Protein AF-D2ZRN0-F1 (afdb_monomer)

Sequence (223 aa):
MFVTYIITFLFWKLKIWGGGDVKLLTAIATVIPFGINLNFLNIYPQLSVYPFSFTVIINSILIAFPFLLIFTGYLILKNTMFNSNKDILFSFLNINSISLFLKLNLNKLILIKDLKEGMIINDYYFNNEKIAVLISDINGNLKVYKTKNNPDFNYYFKSQSAGGITAQDMYLLKIMNAQKIISNSISVKIGFPFAPAIFAGFLISVIYGDLMLLFIKKFFLVM

Solvent-accessible surface area (backbone atoms only — not comparable to full-atom values): 12404 Å² total; per-residue (Å²): 82,70,70,56,44,56,50,42,50,48,36,45,74,69,51,75,46,40,67,65,62,38,52,51,49,46,51,44,18,66,77,41,45,60,70,74,79,51,80,86,74,78,46,75,36,53,76,62,97,60,51,30,41,54,38,21,50,53,34,12,50,64,57,40,47,62,52,50,54,50,52,53,49,51,55,49,72,72,41,84,84,60,91,43,77,68,58,47,54,55,40,73,69,32,64,67,55,48,54,54,47,52,58,60,71,33,46,41,81,41,46,48,89,74,62,57,65,46,46,28,41,43,86,45,75,41,73,61,62,69,58,50,51,60,46,69,72,45,97,51,35,52,46,73,42,74,54,89,86,50,93,92,34,57,29,31,34,31,37,74,48,70,54,15,28,35,65,68,48,48,51,51,53,42,52,37,34,76,70,65,76,46,71,66,58,46,49,30,48,63,74,81,80,56,64,66,32,42,52,52,9,39,55,41,33,65,64,59,20,28,57,67,61,52,52,50,51,54,55,64,73,73,105

Secondary structure (DSSP, 8-state):
-HHHHHHHHHHHHTTSS-HHHHHHHHHHHHH--S----GGGS---B--SS-HHHHHHHHHHHHHHHHHHHHHHHHHHH-TT---HHHHHHHHH-HHHHHHHHHHHSEEEEEGGG--TT-EE--EEE--HHHHHHHHHS-SSEEEEE-SS-SS-SEEEEESSTT---HHHHHHHHHHHHTTSS-SEEEEEPPP--HHHHHHHHHHHHHTB-HHHHHHHHHHHH-

Organism: NCBI:txid521002

Mean predicted aligned error: 10.87 Å

pLDDT: mean 78.0, std 12.33, range [43.22, 92.94]

Structure (mmCIF, N/CA/C/O backbone):
data_AF-D2ZRN0-F1
#
_entry.id   AF-D2ZRN0-F1
#
loop_
_atom_site.group_PDB
_atom_site.id
_atom_site.type_symbol
_atom_site.label_atom_id
_atom_site.label_alt_id
_atom_site.label_comp_id
_atom_site.label_asym_id
_atom_site.label_entity_id
_atom_site.label_seq_id
_atom_site.pdbx_PDB_ins_code
_atom_site.Cartn_x
_atom_site.Cartn_y
_atom_site.Cartn_z
_atom_site.occupancy
_atom_site.B_iso_or_equiv
_atom_site.auth_seq_id
_atom_site.auth_comp_id
_atom_site.auth_asym_id
_atom_site.auth_atom_id
_atom_site.pdbx_PDB_model_num
ATOM 1 N N . MET A 1 1 ? 19.474 -9.082 -8.613 1.00 73.38 1 MET A N 1
ATOM 2 C CA . MET A 1 1 ? 18.745 -9.914 -7.632 1.00 73.38 1 MET A CA 1
ATOM 3 C C . MET A 1 1 ? 19.001 -9.518 -6.169 1.00 73.38 1 MET A C 1
ATOM 5 O O . MET A 1 1 ? 18.048 -9.178 -5.485 1.00 73.38 1 MET A O 1
ATOM 9 N N . PHE A 1 2 ? 20.236 -9.521 -5.646 1.00 80.62 2 PHE A N 1
ATOM 10 C CA . PHE A 1 2 ? 20.455 -9.150 -4.229 1.00 80.62 2 PHE A CA 1
ATOM 11 C C . PHE A 1 2 ? 20.111 -7.686 -3.922 1.00 80.62 2 PHE A C 1
ATOM 13 O O . PHE A 1 2 ? 19.403 -7.398 -2.963 1.00 80.62 2 PHE A O 1
ATOM 20 N N . VAL A 1 3 ? 20.528 -6.765 -4.794 1.00 81.94 3 VAL A N 1
ATOM 21 C CA . VAL A 1 3 ? 20.225 -5.327 -4.672 1.00 81.94 3 VAL A CA 1
ATOM 22 C C . VAL A 1 3 ? 18.714 -5.065 -4.668 1.00 81.94 3 VAL A C 1
ATOM 24 O O . VAL A 1 3 ? 18.203 -4.296 -3.858 1.00 81.94 3 VAL A O 1
ATOM 27 N N . THR A 1 4 ? 17.979 -5.755 -5.540 1.00 81.81 4 THR A N 1
ATOM 28 C CA . THR A 1 4 ? 16.521 -5.633 -5.664 1.00 81.81 4 THR A CA 1
ATOM 29 C C . THR A 1 4 ? 15.816 -6.194 -4.431 1.00 81.81 4 THR A C 1
ATOM 31 O O . THR A 1 4 ? 14.857 -5.596 -3.952 1.00 81.81 4 THR A O 1
ATOM 34 N N . TYR A 1 5 ? 16.327 -7.287 -3.858 1.00 85.25 5 TYR A N 1
ATOM 35 C CA . TYR A 1 5 ? 15.826 -7.843 -2.602 1.00 85.25 5 TYR A CA 1
ATOM 36 C C . TYR A 1 5 ? 16.035 -6.887 -1.418 1.00 85.25 5 TYR A C 1
ATOM 38 O O . TYR A 1 5 ? 15.097 -6.623 -0.673 1.00 85.25 5 TYR A O 1
ATOM 46 N N . ILE A 1 6 ? 17.227 -6.297 -1.278 1.00 87.50 6 ILE A N 1
ATOM 47 C CA . ILE A 1 6 ? 17.526 -5.333 -0.203 1.00 87.50 6 ILE A CA 1
ATOM 48 C C . ILE A 1 6 ? 16.596 -4.116 -0.285 1.00 87.50 6 ILE A C 1
ATOM 50 O O . ILE A 1 6 ? 16.025 -3.707 0.725 1.00 87.50 6 ILE A O 1
ATOM 54 N N . ILE A 1 7 ? 16.403 -3.558 -1.483 1.00 84.56 7 ILE A N 1
ATOM 55 C CA . ILE A 1 7 ? 15.564 -2.367 -1.669 1.00 84.56 7 ILE A CA 1
ATOM 56 C C . ILE A 1 7 ? 14.083 -2.676 -1.430 1.00 84.56 7 ILE A C 1
ATOM 58 O O . ILE A 1 7 ? 13.404 -1.934 -0.723 1.00 84.56 7 ILE A O 1
ATOM 62 N N . THR A 1 8 ? 13.575 -3.789 -1.958 1.00 83.94 8 THR A N 1
ATOM 63 C CA . THR A 1 8 ? 12.174 -4.185 -1.735 1.00 83.94 8 THR A CA 1
ATOM 64 C C . THR A 1 8 ? 11.903 -4.535 -0.268 1.00 83.94 8 THR A C 1
ATOM 66 O O . THR A 1 8 ? 10.862 -4.154 0.270 1.00 83.94 8 THR A O 1
ATOM 69 N N . PHE A 1 9 ? 12.863 -5.151 0.428 1.00 85.50 9 PHE A N 1
ATOM 70 C CA . PHE A 1 9 ? 12.799 -5.355 1.876 1.00 85.50 9 PHE A CA 1
ATOM 71 C C . PHE A 1 9 ? 12.791 -4.028 2.650 1.00 85.50 9 PHE A C 1
ATOM 73 O O . PHE A 1 9 ? 12.042 -3.872 3.617 1.00 85.50 9 PHE A O 1
ATOM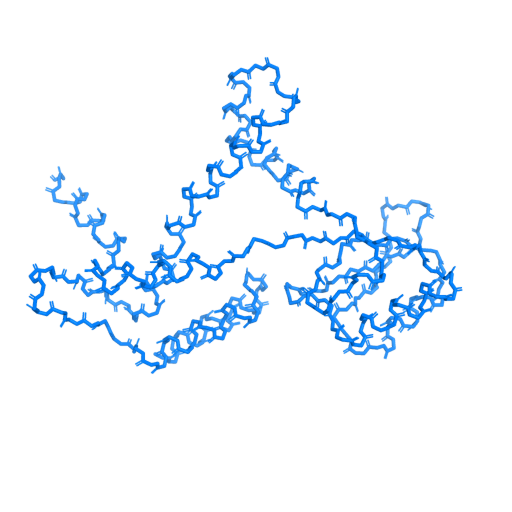 80 N N . LEU A 1 10 ? 13.573 -3.041 2.210 1.00 86.00 10 LEU A N 1
ATOM 81 C CA . LEU A 1 10 ? 13.584 -1.705 2.804 1.00 86.00 10 LEU A CA 1
ATOM 82 C C . LEU A 1 10 ? 12.233 -0.996 2.615 1.00 86.00 10 LEU A C 1
ATOM 84 O O . LEU A 1 10 ? 11.708 -0.438 3.577 1.00 86.00 10 LEU A O 1
ATOM 88 N N . PHE A 1 11 ? 11.608 -1.097 1.439 1.00 82.38 11 PHE A N 1
ATOM 89 C CA . PHE A 1 11 ? 10.252 -0.577 1.205 1.00 82.38 11 PHE A CA 1
ATOM 90 C C . PHE A 1 11 ? 9.191 -1.248 2.076 1.00 82.38 11 PHE A C 1
ATOM 92 O O . PHE A 1 11 ? 8.290 -0.566 2.575 1.00 82.38 11 PHE A O 1
ATOM 99 N N . TRP A 1 12 ? 9.319 -2.553 2.319 1.00 83.62 12 TRP A N 1
ATOM 100 C CA . TRP A 1 12 ? 8.454 -3.262 3.260 1.00 83.62 12 TRP A CA 1
ATOM 101 C C . TRP A 1 12 ? 8.641 -2.757 4.696 1.00 83.62 12 TRP A C 1
ATOM 103 O O . TRP A 1 12 ? 7.665 -2.433 5.375 1.00 83.62 12 TRP A O 1
ATOM 113 N N . LYS A 1 13 ? 9.893 -2.608 5.150 1.00 82.00 13 LYS A N 1
ATOM 114 C CA . LYS A 1 13 ? 10.217 -2.110 6.498 1.00 82.00 13 LYS A CA 1
ATOM 115 C C . LYS A 1 13 ? 9.747 -0.667 6.713 1.00 82.00 13 LYS A C 1
ATOM 117 O O . LYS A 1 13 ? 9.267 -0.338 7.796 1.00 82.00 13 LYS A O 1
ATOM 122 N N . LEU A 1 14 ? 9.830 0.169 5.676 1.00 78.75 14 LEU A N 1
ATOM 123 C CA . LEU A 1 14 ? 9.298 1.536 5.664 1.00 78.75 14 LEU A CA 1
ATOM 124 C C . LEU A 1 14 ? 7.769 1.599 5.506 1.00 78.75 14 LEU A C 1
ATOM 126 O O . LEU A 1 14 ? 7.204 2.689 5.551 1.00 78.75 14 LEU A O 1
ATOM 130 N N . LYS A 1 15 ? 7.086 0.453 5.356 1.00 70.94 15 LYS A N 1
ATOM 131 C CA . LYS A 1 15 ? 5.628 0.343 5.163 1.00 70.94 15 LYS A CA 1
ATOM 132 C C . LYS A 1 15 ? 5.109 1.111 3.941 1.00 70.94 15 LYS A C 1
ATOM 134 O O . LYS A 1 15 ? 3.945 1.508 3.923 1.00 70.94 15 LYS A O 1
ATOM 139 N N . ILE A 1 16 ? 5.961 1.320 2.936 1.00 73.94 16 ILE A N 1
ATOM 140 C CA . ILE A 1 16 ? 5.593 2.003 1.688 1.00 73.94 16 ILE A CA 1
ATOM 141 C C . ILE A 1 16 ? 4.715 1.082 0.838 1.00 73.94 16 ILE A C 1
ATOM 143 O O . ILE A 1 16 ? 3.721 1.529 0.272 1.00 73.94 16 ILE A O 1
ATOM 147 N N . TRP A 1 17 ? 5.050 -0.210 0.796 1.00 74.81 17 TRP A N 1
ATOM 148 C CA . TRP A 1 17 ? 4.336 -1.219 0.016 1.00 74.81 17 TRP A CA 1
ATOM 149 C C . TRP A 1 17 ? 3.850 -2.394 0.855 1.00 74.81 17 TRP A C 1
ATOM 151 O O . TRP A 1 17 ? 4.396 -2.707 1.919 1.00 74.81 17 TRP A O 1
ATOM 161 N N . GLY A 1 18 ? 2.802 -3.049 0.352 1.00 75.94 18 GLY A N 1
ATOM 162 C CA . GLY A 1 18 ? 2.276 -4.272 0.934 1.00 75.94 18 GLY A CA 1
ATOM 163 C C . GLY A 1 18 ? 3.243 -5.440 0.744 1.00 75.94 18 GLY A C 1
ATOM 164 O O . GLY A 1 18 ? 4.044 -5.478 -0.190 1.00 75.94 18 GLY A O 1
ATOM 165 N N . GLY A 1 19 ? 3.146 -6.444 1.619 1.00 79.50 19 GLY A N 1
ATOM 166 C CA . GLY A 1 19 ? 3.966 -7.655 1.499 1.00 79.50 19 GLY A CA 1
ATOM 167 C C . GLY A 1 19 ? 3.728 -8.423 0.190 1.00 79.50 19 GLY A C 1
ATOM 168 O O . GLY A 1 19 ? 4.637 -9.091 -0.294 1.00 79.50 19 GLY A O 1
ATOM 169 N N . GLY A 1 20 ? 2.531 -8.310 -0.400 1.00 82.50 20 GLY A N 1
ATOM 170 C CA . GLY A 1 20 ? 2.208 -8.908 -1.699 1.00 82.50 20 GLY A CA 1
ATOM 171 C C . GLY A 1 20 ? 3.017 -8.301 -2.848 1.00 82.50 20 GLY A C 1
ATOM 172 O O . GLY A 1 20 ? 3.668 -9.038 -3.586 1.00 82.50 20 GLY A O 1
ATOM 173 N N . ASP A 1 21 ? 3.044 -6.969 -2.945 1.00 84.75 21 ASP A N 1
ATOM 174 C CA . ASP A 1 21 ? 3.767 -6.243 -4.000 1.00 84.75 21 ASP A CA 1
ATOM 175 C C . ASP A 1 21 ? 5.275 -6.523 -3.934 1.00 84.75 21 ASP A C 1
ATOM 177 O O . ASP A 1 21 ? 5.929 -6.763 -4.948 1.00 84.75 21 ASP A O 1
ATOM 181 N N . VAL A 1 22 ? 5.816 -6.575 -2.714 1.00 86.88 22 VAL A N 1
ATOM 182 C CA . VAL A 1 22 ? 7.224 -6.898 -2.446 1.00 86.88 22 VAL A CA 1
ATOM 183 C C . VAL A 1 22 ? 7.564 -8.302 -2.941 1.00 86.88 22 VAL A C 1
ATOM 185 O O . VAL A 1 22 ? 8.524 -8.461 -3.692 1.00 86.88 22 VAL A O 1
ATOM 188 N N . LYS A 1 23 ? 6.752 -9.311 -2.592 1.00 88.06 23 LYS A N 1
ATOM 189 C CA . LYS A 1 23 ? 6.951 -10.696 -3.054 1.00 88.06 23 LYS A CA 1
ATOM 190 C C . LYS A 1 23 ? 6.910 -10.792 -4.576 1.00 88.06 23 LYS A C 1
ATOM 192 O O . LYS A 1 23 ? 7.782 -11.423 -5.172 1.00 88.06 23 LYS A O 1
ATOM 197 N N . LEU A 1 24 ? 5.940 -10.129 -5.202 1.00 89.00 24 LEU A N 1
ATOM 198 C CA . LEU A 1 24 ? 5.790 -10.108 -6.654 1.00 89.00 24 LEU A CA 1
ATOM 199 C C . LEU A 1 24 ? 7.034 -9.511 -7.327 1.00 89.00 24 LEU A C 1
ATOM 201 O O . LEU A 1 24 ? 7.605 -10.131 -8.222 1.00 89.00 24 LEU A O 1
ATOM 205 N N . LEU A 1 25 ? 7.516 -8.358 -6.863 1.00 87.75 25 LEU A N 1
ATOM 206 C CA . LEU A 1 25 ? 8.705 -7.718 -7.432 1.00 87.75 25 LEU A CA 1
ATOM 207 C C . LEU A 1 25 ? 9.981 -8.527 -7.202 1.00 87.75 25 LEU A C 1
ATOM 209 O O . LEU A 1 25 ? 10.828 -8.596 -8.093 1.00 87.75 25 LEU A O 1
ATOM 213 N N . THR A 1 26 ? 10.114 -9.180 -6.0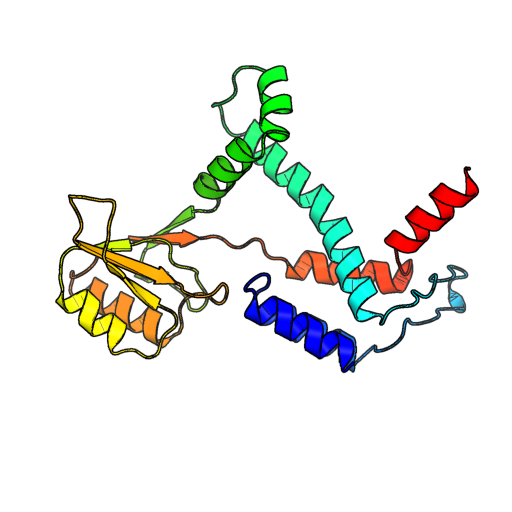43 1.00 88.50 26 THR A N 1
ATOM 214 C CA . THR A 1 26 ? 11.232 -10.101 -5.809 1.00 88.50 26 THR A CA 1
ATOM 215 C C . THR A 1 26 ? 11.184 -11.299 -6.752 1.00 88.50 26 THR A C 1
ATOM 217 O O . THR A 1 26 ? 12.227 -11.663 -7.282 1.00 88.50 26 THR A O 1
ATOM 220 N N . ALA A 1 27 ? 9.997 -11.845 -7.040 1.00 89.06 27 ALA A N 1
ATOM 221 C CA . ALA A 1 27 ? 9.833 -12.945 -7.988 1.00 89.06 27 ALA A CA 1
ATOM 222 C C . ALA A 1 27 ? 10.173 -12.524 -9.428 1.00 89.06 27 ALA A C 1
ATOM 224 O O . ALA A 1 27 ? 10.863 -13.248 -10.143 1.00 89.06 27 ALA A O 1
ATOM 225 N N . ILE A 1 28 ? 9.769 -11.321 -9.850 1.00 87.31 28 ILE A N 1
ATOM 226 C CA . ILE A 1 28 ? 10.182 -10.770 -11.151 1.00 87.31 28 ILE A CA 1
ATOM 227 C C . ILE A 1 28 ? 11.708 -10.638 -11.206 1.00 87.31 28 ILE A C 1
ATOM 229 O O . ILE A 1 28 ? 12.325 -11.047 -12.185 1.00 87.31 28 ILE A O 1
ATOM 233 N N . ALA A 1 29 ? 12.327 -10.119 -10.144 1.00 86.88 29 ALA A N 1
ATOM 234 C CA . ALA A 1 29 ? 13.774 -9.928 -10.082 1.00 86.88 29 ALA A CA 1
ATOM 235 C C . ALA A 1 29 ? 14.580 -11.238 -10.075 1.00 86.88 29 ALA A C 1
ATOM 237 O O . ALA A 1 29 ? 15.758 -11.217 -10.440 1.00 86.88 29 ALA A O 1
ATOM 238 N N . THR A 1 30 ? 13.988 -12.349 -9.621 1.00 86.81 30 THR A N 1
ATOM 239 C CA . THR A 1 30 ? 14.617 -13.677 -9.657 1.00 86.81 30 THR A CA 1
ATOM 240 C C . THR A 1 30 ? 14.456 -14.345 -11.014 1.00 86.81 30 THR A C 1
ATOM 242 O O . THR A 1 30 ? 15.411 -14.942 -11.498 1.00 86.81 30 THR A O 1
ATOM 245 N N . VAL A 1 31 ? 13.276 -14.245 -11.634 1.00 87.12 31 VAL A N 1
ATOM 246 C CA . VAL A 1 31 ? 12.997 -14.895 -12.927 1.00 87.12 31 VAL A CA 1
ATOM 247 C C . VAL A 1 31 ? 13.655 -14.139 -14.084 1.00 87.12 31 VAL A C 1
ATOM 249 O O . VAL A 1 31 ? 14.222 -14.765 -14.974 1.00 87.12 31 VAL A O 1
ATOM 252 N N . ILE A 1 32 ? 13.611 -12.802 -14.072 1.00 82.88 32 ILE A N 1
ATOM 253 C CA . ILE A 1 32 ? 14.141 -11.944 -15.143 1.00 82.88 32 ILE A CA 1
ATOM 254 C C . ILE A 1 32 ? 15.096 -10.911 -14.523 1.00 82.88 32 ILE A C 1
ATOM 256 O O . ILE A 1 32 ? 14.710 -9.770 -14.252 1.00 82.88 32 ILE A O 1
ATOM 260 N N . PRO A 1 33 ? 16.355 -11.297 -14.242 1.00 73.19 33 PRO A N 1
ATOM 261 C CA . PRO A 1 33 ? 17.315 -10.410 -13.587 1.00 73.19 33 PRO A CA 1
ATOM 262 C C . PRO A 1 33 ? 17.831 -9.292 -14.507 1.00 73.19 33 PRO A C 1
ATOM 264 O O . PRO A 1 33 ? 18.135 -8.195 -14.029 1.00 73.19 33 PRO A O 1
ATOM 267 N N . PHE A 1 34 ? 17.902 -9.553 -15.814 1.00 70.25 34 PHE A N 1
ATOM 268 C CA . PHE A 1 34 ? 18.382 -8.627 -16.840 1.00 70.25 34 PHE A CA 1
ATOM 269 C C . PHE A 1 34 ? 17.316 -8.439 -17.920 1.00 70.25 34 PHE A C 1
ATOM 271 O O . PHE A 1 34 ? 16.520 -9.342 -18.167 1.00 70.25 34 PHE A O 1
ATOM 278 N N . GLY A 1 35 ? 17.282 -7.250 -18.528 1.00 65.19 35 GLY A N 1
ATOM 279 C CA . GLY A 1 35 ? 16.298 -6.922 -19.557 1.00 65.19 35 GLY A CA 1
ATOM 280 C C . GLY A 1 35 ? 16.399 -7.861 -20.756 1.00 65.19 35 GLY A C 1
ATOM 281 O O . GLY A 1 35 ? 17.493 -8.252 -21.162 1.00 65.19 35 GLY A O 1
ATOM 282 N N . ILE A 1 36 ? 15.249 -8.228 -21.316 1.00 62.50 36 ILE A N 1
ATOM 283 C CA . ILE A 1 36 ? 15.176 -9.081 -22.501 1.00 62.50 36 ILE A CA 1
ATOM 284 C C . ILE A 1 36 ? 15.485 -8.205 -23.715 1.00 62.50 36 ILE A C 1
ATOM 286 O O . ILE A 1 36 ? 14.760 -7.251 -23.982 1.00 62.50 36 ILE A O 1
ATOM 290 N N . ASN A 1 37 ? 16.551 -8.519 -24.453 1.00 58.97 37 ASN A N 1
ATOM 291 C CA . ASN A 1 37 ? 16.821 -7.863 -25.727 1.00 58.97 37 ASN A CA 1
ATOM 292 C C . ASN A 1 37 ? 16.043 -8.580 -26.842 1.00 58.97 37 ASN A C 1
ATOM 294 O O . ASN A 1 37 ? 16.437 -9.654 -27.300 1.00 58.97 37 ASN A O 1
ATOM 298 N N . LEU A 1 38 ? 14.899 -8.021 -27.237 1.00 56.75 38 LEU A N 1
ATOM 299 C CA . LEU A 1 38 ? 14.041 -8.578 -28.284 1.00 56.75 38 LEU A CA 1
ATOM 300 C C . LEU A 1 38 ? 14.469 -8.053 -29.663 1.00 56.75 38 LEU A C 1
ATOM 302 O O . LEU A 1 38 ? 13.786 -7.224 -30.261 1.00 56.75 38 LEU A O 1
ATOM 306 N N . ASN A 1 39 ? 15.568 -8.590 -30.206 1.00 53.94 39 ASN A N 1
ATOM 307 C CA . ASN A 1 39 ? 16.063 -8.246 -31.551 1.00 53.94 39 ASN A CA 1
ATOM 308 C C . ASN A 1 39 ? 15.023 -8.467 -32.678 1.00 53.94 39 ASN A C 1
ATOM 310 O O . ASN A 1 39 ? 15.177 -7.914 -33.761 1.00 53.94 39 ASN A O 1
ATOM 314 N N . PHE A 1 40 ? 13.971 -9.264 -32.451 1.00 48.91 40 PHE A N 1
ATOM 315 C CA . PHE A 1 40 ? 12.958 -9.605 -33.460 1.00 48.91 40 PHE A CA 1
ATOM 316 C C . PHE A 1 40 ? 11.968 -8.468 -33.776 1.00 48.91 40 PHE A C 1
ATOM 318 O O . PHE A 1 40 ? 11.445 -8.407 -34.884 1.00 48.91 40 PHE A O 1
ATOM 325 N N . LEU A 1 41 ? 11.703 -7.558 -32.831 1.00 48.59 41 LEU A N 1
ATOM 326 C CA . LEU A 1 41 ? 10.697 -6.498 -33.009 1.00 48.59 41 LEU A CA 1
ATOM 327 C C . LEU A 1 41 ? 11.275 -5.180 -33.547 1.00 48.59 41 LEU A C 1
ATOM 329 O O . LEU A 1 41 ? 10.514 -4.243 -33.766 1.00 48.59 41 LEU A O 1
ATOM 333 N N . ASN A 1 42 ? 12.597 -5.075 -33.741 1.00 50.59 42 ASN A N 1
ATOM 334 C CA . ASN A 1 42 ? 13.307 -3.835 -34.110 1.00 50.59 42 ASN A CA 1
ATOM 335 C C . ASN A 1 42 ? 13.012 -2.620 -33.197 1.00 50.59 42 ASN A C 1
ATOM 337 O O . ASN A 1 42 ? 13.404 -1.489 -33.480 1.00 50.59 42 ASN A O 1
ATOM 341 N N . ILE A 1 43 ? 12.333 -2.857 -32.076 1.00 50.00 43 ILE A N 1
ATOM 342 C CA . ILE A 1 43 ? 12.228 -1.955 -30.945 1.00 50.00 43 ILE A CA 1
ATOM 343 C C . ILE A 1 43 ? 13.449 -2.307 -30.115 1.00 50.00 43 ILE A C 1
ATOM 345 O O . ILE A 1 43 ? 13.499 -3.396 -29.561 1.00 50.00 43 ILE A O 1
ATOM 349 N N . TYR A 1 44 ? 14.465 -1.450 -30.084 1.00 50.69 44 TYR A N 1
ATOM 350 C CA . TYR A 1 44 ? 15.582 -1.631 -29.162 1.00 50.69 44 TYR A CA 1
ATOM 351 C C . TYR A 1 44 ? 15.061 -1.309 -27.758 1.00 50.69 44 TYR A C 1
ATOM 353 O O . TYR A 1 44 ? 14.899 -0.117 -27.467 1.00 50.69 44 TYR A O 1
ATOM 361 N N . PRO A 1 45 ? 14.768 -2.291 -26.875 1.00 54.50 45 PRO A N 1
ATOM 362 C CA . PRO A 1 45 ? 14.504 -1.952 -25.490 1.00 54.50 45 PRO A CA 1
ATOM 363 C C . PRO A 1 45 ? 15.788 -1.314 -24.974 1.00 54.50 45 PRO A C 1
ATOM 365 O O . PRO A 1 45 ? 16.845 -1.948 -24.933 1.00 54.50 45 PRO A O 1
ATOM 368 N N . GLN A 1 46 ? 15.733 -0.024 -24.656 1.00 56.47 46 GLN A N 1
ATOM 369 C CA . GLN A 1 46 ? 16.904 0.661 -24.143 1.00 56.47 46 GLN A CA 1
ATOM 370 C C . GLN A 1 46 ? 17.192 0.065 -22.762 1.00 56.47 46 GLN A C 1
ATOM 372 O O . GLN A 1 46 ? 16.464 0.309 -21.799 1.00 56.47 46 GLN A O 1
ATOM 377 N N . LEU A 1 47 ? 18.216 -0.790 -22.710 1.00 60.56 47 LEU A N 1
ATOM 378 C CA . LEU A 1 47 ? 18.645 -1.467 -21.496 1.00 60.56 47 LEU A CA 1
ATOM 379 C C . LEU A 1 47 ? 19.009 -0.400 -20.464 1.00 60.56 47 LEU A C 1
ATOM 381 O O . LEU A 1 47 ? 19.875 0.447 -20.692 1.00 60.56 47 LEU A O 1
ATOM 385 N N . SER A 1 48 ? 18.307 -0.425 -19.337 1.00 60.97 48 SER A N 1
ATOM 386 C CA . SER A 1 48 ? 18.625 0.414 -18.194 1.00 60.97 48 SER A CA 1
ATOM 387 C C . SER A 1 48 ? 19.928 -0.054 -17.549 1.00 60.97 48 SER A C 1
ATOM 389 O O . SER A 1 48 ? 20.225 -1.246 -17.510 1.00 60.97 48 SER A O 1
ATOM 391 N N . VAL A 1 49 ? 20.688 0.884 -16.978 1.00 68.19 49 VAL A N 1
ATOM 392 C CA . VAL A 1 49 ? 21.914 0.582 -16.211 1.00 68.19 49 VAL A CA 1
ATOM 393 C C . VAL A 1 49 ? 21.596 -0.243 -14.952 1.00 68.19 49 VAL A C 1
ATOM 395 O O . VAL A 1 49 ? 22.442 -0.963 -14.427 1.00 68.19 49 VAL A O 1
ATOM 398 N N . TYR A 1 50 ? 20.355 -0.158 -14.469 1.00 74.81 50 TYR A N 1
ATOM 399 C CA . TYR A 1 50 ? 19.863 -0.873 -13.299 1.00 74.81 50 TYR A CA 1
ATOM 400 C C . TYR A 1 50 ? 19.106 -2.170 -13.650 1.00 74.81 50 TYR A C 1
ATOM 402 O O . TYR A 1 50 ? 18.593 -2.303 -14.764 1.00 74.81 50 TYR A O 1
ATOM 410 N N . PRO A 1 51 ? 18.992 -3.114 -12.686 1.00 81.56 51 PRO A N 1
ATOM 411 C CA . PRO A 1 51 ? 18.265 -4.375 -12.854 1.00 81.56 51 PRO A CA 1
ATOM 412 C C . PRO A 1 51 ? 16.847 -4.219 -13.411 1.00 81.56 51 PRO A C 1
ATOM 414 O O . PRO A 1 51 ? 16.130 -3.294 -13.031 1.00 81.56 51 PRO A O 1
ATOM 417 N N . PHE A 1 52 ? 16.402 -5.190 -14.212 1.00 82.88 52 PHE A N 1
ATOM 418 C CA . PHE A 1 52 ? 15.114 -5.141 -14.919 1.00 82.88 52 PHE A CA 1
ATOM 419 C C . PHE A 1 52 ? 13.902 -4.918 -14.002 1.00 82.88 52 PHE A C 1
ATOM 421 O O . PHE A 1 52 ? 12.974 -4.186 -14.343 1.00 82.88 52 PHE A O 1
ATOM 428 N N . SER A 1 53 ? 13.908 -5.483 -12.793 1.00 85.00 53 SER A N 1
ATOM 429 C CA . SER A 1 53 ? 12.823 -5.255 -11.834 1.00 85.00 53 SER A CA 1
ATOM 430 C C . SER A 1 53 ? 12.684 -3.784 -11.427 1.00 85.00 53 SER A C 1
ATOM 432 O O . SER A 1 53 ? 11.583 -3.359 -11.099 1.00 85.00 53 SER A O 1
ATOM 434 N N . PHE A 1 54 ? 13.760 -2.987 -11.452 1.00 85.12 54 PHE A N 1
ATOM 435 C CA . PHE A 1 54 ? 13.656 -1.540 -11.227 1.00 85.12 54 PHE A CA 1
ATOM 436 C C . PHE A 1 54 ? 13.011 -0.829 -12.405 1.00 85.12 54 PHE A C 1
ATOM 438 O O . PHE A 1 54 ? 12.207 0.068 -12.184 1.00 85.12 54 PHE A O 1
ATOM 445 N N . THR A 1 55 ? 13.281 -1.270 -13.632 1.00 86.62 55 THR A N 1
ATOM 446 C CA . THR A 1 55 ? 12.579 -0.785 -14.825 1.00 86.62 55 THR A CA 1
ATOM 447 C C . THR A 1 55 ? 11.080 -1.015 -14.690 1.00 86.62 55 THR A C 1
ATOM 449 O O . THR A 1 55 ? 10.291 -0.102 -14.903 1.00 86.62 55 THR A O 1
ATOM 452 N N . VAL A 1 56 ? 10.679 -2.208 -14.236 1.00 88.31 56 VAL A N 1
ATOM 453 C CA . VAL A 1 56 ? 9.273 -2.529 -13.936 1.00 88.31 56 VAL A CA 1
ATOM 454 C C . VAL A 1 56 ? 8.704 -1.614 -12.852 1.00 88.31 56 VAL A C 1
ATOM 456 O O . VAL A 1 56 ? 7.605 -1.092 -13.024 1.00 88.31 56 VAL A O 1
ATOM 459 N N . ILE A 1 57 ? 9.442 -1.372 -11.765 1.00 88.19 57 ILE A N 1
ATOM 460 C CA . ILE A 1 57 ? 9.017 -0.453 -10.699 1.00 88.19 57 ILE A CA 1
ATOM 461 C C . ILE A 1 57 ? 8.798 0.958 -11.254 1.00 88.19 57 ILE A C 1
ATOM 463 O O . ILE A 1 57 ? 7.730 1.532 -11.058 1.00 88.19 57 ILE A O 1
ATOM 467 N N . ILE A 1 58 ? 9.772 1.504 -11.975 1.00 88.00 58 ILE A N 1
ATOM 468 C CA . ILE A 1 58 ? 9.721 2.871 -12.500 1.00 88.00 58 ILE A CA 1
ATOM 469 C C . ILE A 1 58 ? 8.577 3.013 -13.501 1.00 88.00 58 ILE A C 1
ATOM 471 O O . ILE A 1 58 ? 7.745 3.906 -13.350 1.00 88.00 58 ILE A O 1
ATOM 475 N N . ASN A 1 59 ? 8.455 2.078 -14.445 1.00 89.38 59 ASN A N 1
ATOM 476 C CA . ASN A 1 59 ? 7.346 2.056 -15.394 1.00 89.38 59 ASN A CA 1
ATOM 477 C C . ASN A 1 59 ? 5.995 1.944 -14.671 1.00 89.38 59 ASN A C 1
ATOM 479 O O . ASN A 1 59 ? 5.066 2.672 -15.006 1.00 89.38 59 ASN A O 1
ATOM 483 N N . SER A 1 60 ? 5.878 1.103 -13.637 1.00 89.88 60 SER A N 1
ATOM 484 C CA . SER A 1 60 ? 4.631 0.964 -12.870 1.00 89.88 60 SER A CA 1
ATOM 485 C C . SER A 1 60 ? 4.222 2.256 -12.160 1.00 89.88 60 SER A C 1
ATOM 487 O O . SER A 1 60 ? 3.044 2.608 -12.165 1.00 89.88 60 SER A O 1
ATOM 489 N N . ILE A 1 61 ? 5.185 3.001 -11.608 1.00 88.44 61 ILE A N 1
ATOM 490 C CA . ILE A 1 61 ? 4.941 4.294 -10.958 1.00 88.44 61 ILE A CA 1
ATOM 491 C C . ILE A 1 61 ? 4.522 5.334 -12.000 1.00 88.44 61 ILE A C 1
ATOM 493 O O . ILE A 1 61 ? 3.537 6.042 -11.792 1.00 88.44 61 ILE A O 1
ATOM 497 N N . LEU A 1 62 ? 5.223 5.393 -13.138 1.00 87.94 62 LEU A N 1
ATOM 498 C CA . LEU A 1 62 ? 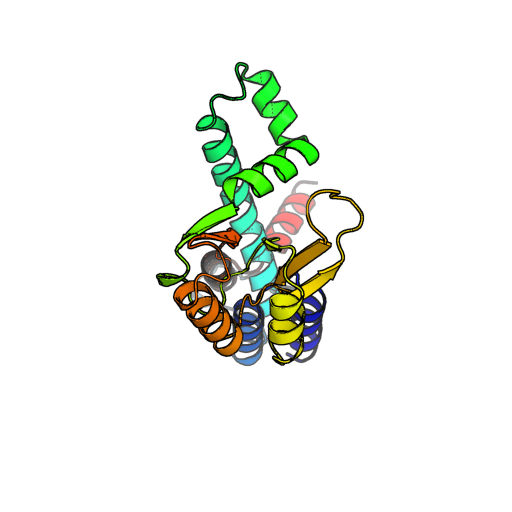4.910 6.314 -14.233 1.00 87.94 62 LEU A CA 1
ATOM 499 C C . LEU A 1 62 ? 3.520 6.067 -14.827 1.00 87.94 62 LEU A C 1
ATOM 501 O O . LEU A 1 62 ? 2.849 7.025 -15.190 1.00 87.94 62 LEU A O 1
ATOM 505 N N . ILE A 1 63 ? 3.067 4.813 -14.894 1.00 87.88 63 ILE A N 1
ATOM 506 C CA . ILE A 1 63 ? 1.717 4.450 -15.359 1.00 87.88 63 ILE A CA 1
ATOM 507 C C . ILE A 1 63 ? 0.663 4.721 -14.282 1.00 87.88 63 ILE A C 1
ATOM 509 O O . ILE A 1 63 ? -0.434 5.189 -14.589 1.00 87.88 63 ILE A O 1
ATOM 513 N N . ALA A 1 64 ? 0.973 4.437 -13.014 1.00 85.44 64 ALA A N 1
ATOM 514 C CA . ALA A 1 64 ? 0.048 4.673 -11.910 1.00 85.44 64 ALA A CA 1
ATOM 515 C C . ALA A 1 64 ? -0.242 6.167 -11.715 1.00 85.44 64 ALA A C 1
ATOM 517 O O . ALA A 1 64 ? -1.355 6.528 -11.343 1.00 85.44 64 ALA A O 1
ATOM 518 N N . PHE A 1 65 ? 0.735 7.036 -11.978 1.00 84.19 65 PHE A N 1
ATOM 519 C CA . PHE A 1 65 ? 0.612 8.476 -11.773 1.00 84.19 65 PHE A CA 1
ATOM 520 C C . PHE A 1 65 ? -0.542 9.138 -12.558 1.00 84.19 65 PHE A C 1
ATOM 522 O O . PHE A 1 65 ? -1.417 9.717 -11.909 1.00 84.19 65 PHE A O 1
ATOM 529 N N . PRO A 1 66 ? -0.638 9.041 -13.903 1.00 82.38 66 PRO A N 1
ATOM 530 C CA . PRO A 1 66 ? -1.750 9.629 -14.649 1.00 82.38 66 PRO A CA 1
ATOM 531 C C . PRO A 1 66 ? -3.093 9.014 -14.250 1.00 82.38 66 PRO A C 1
ATOM 533 O O . PRO A 1 66 ? -4.083 9.732 -14.140 1.00 82.38 66 PRO A O 1
ATOM 536 N N . PHE A 1 67 ? -3.131 7.708 -13.960 1.00 80.88 67 PHE A N 1
ATOM 537 C CA . PHE A 1 67 ? -4.347 7.058 -13.476 1.00 80.88 67 PHE A CA 1
ATOM 538 C C . PHE A 1 67 ? -4.814 7.651 -12.141 1.00 80.88 67 PHE A C 1
ATOM 540 O O . PHE A 1 67 ? -5.989 7.977 -11.989 1.00 80.88 67 PHE A O 1
ATOM 547 N N . LEU A 1 68 ? -3.900 7.825 -11.182 1.00 76.88 68 LEU A N 1
ATOM 548 C CA . LEU A 1 68 ? -4.206 8.422 -9.884 1.00 76.88 68 LEU A CA 1
ATOM 549 C C . LEU A 1 68 ? -4.684 9.868 -10.029 1.00 76.88 68 LEU A C 1
ATOM 551 O O . LEU A 1 68 ? -5.654 10.221 -9.366 1.00 76.88 68 LEU A O 1
ATOM 555 N N . LEU A 1 69 ? -4.073 10.671 -10.909 1.00 75.25 69 LEU A N 1
ATOM 556 C CA . LEU A 1 69 ? -4.519 12.044 -11.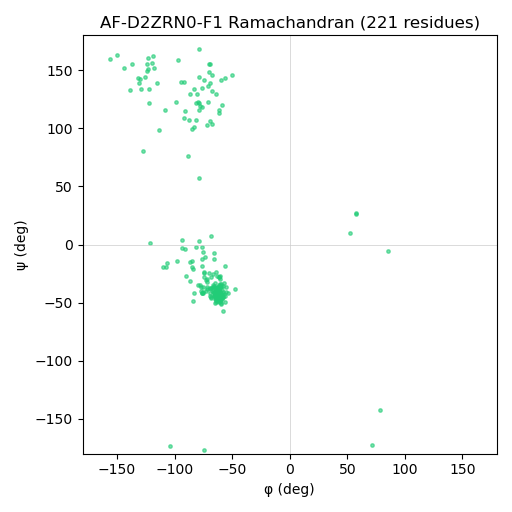187 1.00 75.25 69 LEU A CA 1
ATOM 557 C C . LEU A 1 69 ? -5.947 12.086 -11.750 1.00 75.25 69 LEU A C 1
ATOM 559 O O . LEU A 1 69 ? -6.761 12.896 -11.311 1.00 75.25 69 LEU A O 1
ATOM 563 N N . ILE A 1 70 ? -6.272 11.204 -12.700 1.00 77.00 70 ILE A N 1
ATOM 564 C CA . ILE A 1 70 ? -7.624 11.107 -13.273 1.00 77.00 70 ILE A CA 1
ATOM 565 C C . ILE A 1 70 ? -8.615 10.629 -12.209 1.00 77.00 70 ILE A C 1
ATOM 567 O O . ILE A 1 70 ? -9.709 11.174 -12.097 1.00 77.00 70 ILE A O 1
ATOM 571 N N . PHE A 1 71 ? -8.243 9.630 -11.407 1.00 73.06 71 PHE A N 1
ATOM 572 C CA . PHE A 1 71 ? -9.095 9.085 -10.355 1.00 73.06 71 PHE A CA 1
ATOM 573 C C . PHE A 1 71 ? -9.406 10.125 -9.274 1.00 73.06 71 PHE A C 1
ATOM 575 O O . PHE A 1 71 ? -10.567 10.296 -8.900 1.00 73.06 71 PHE A O 1
ATOM 582 N N . THR A 1 72 ? -8.398 10.855 -8.791 1.00 67.31 72 THR A N 1
ATOM 583 C CA . THR A 1 72 ? -8.611 11.939 -7.825 1.00 67.31 72 THR A CA 1
ATOM 584 C C . THR A 1 72 ? -9.417 13.074 -8.446 1.00 67.31 72 THR A C 1
ATOM 586 O O . THR A 1 72 ? -10.365 13.532 -7.815 1.00 67.31 72 THR A O 1
ATOM 589 N N . GLY A 1 73 ? -9.128 13.466 -9.692 1.00 68.19 73 GLY A N 1
ATOM 590 C CA . GLY A 1 73 ? -9.907 14.462 -10.433 1.00 68.19 73 GLY A CA 1
ATOM 591 C C . GLY A 1 73 ? -11.380 14.074 -10.595 1.00 68.19 73 GLY A C 1
ATOM 592 O O . GLY A 1 73 ? -12.264 14.878 -10.309 1.00 68.19 73 GLY A O 1
ATOM 593 N N . TYR A 1 74 ? -11.666 12.823 -10.962 1.00 71.81 74 TYR A N 1
ATOM 594 C CA . TYR A 1 74 ? -13.028 12.288 -11.050 1.00 71.81 74 TYR A CA 1
ATOM 595 C C . TYR A 1 74 ? -13.753 12.348 -9.703 1.00 71.81 74 TYR A C 1
ATOM 597 O O . TYR A 1 74 ? -14.897 12.797 -9.627 1.00 71.81 74 TYR A O 1
ATOM 605 N N . LEU A 1 75 ? -13.09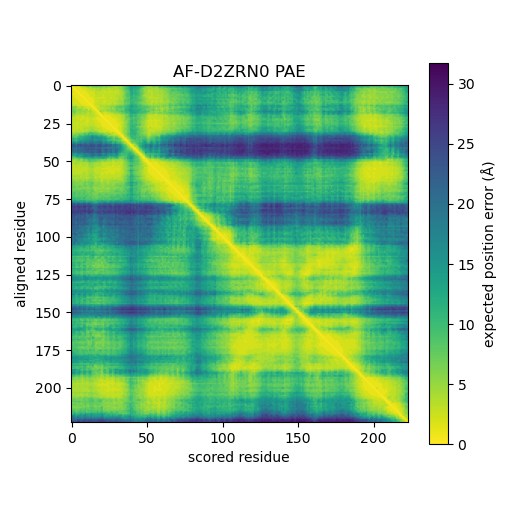1 11.913 -8.628 1.00 65.12 75 LEU A N 1
ATOM 606 C CA . LEU A 1 75 ? -13.674 11.970 -7.294 1.00 65.12 75 LEU A CA 1
ATOM 607 C C . LEU A 1 75 ? -13.953 13.423 -6.867 1.00 65.12 75 LEU A C 1
ATOM 609 O O . LEU A 1 75 ? -14.976 13.668 -6.229 1.00 65.12 75 LEU A O 1
ATOM 613 N N . ILE A 1 76 ? -13.079 14.375 -7.213 1.00 63.00 76 ILE A N 1
ATOM 614 C CA . ILE A 1 76 ? -13.270 15.806 -6.928 1.00 63.00 76 ILE A CA 1
ATOM 615 C C . ILE A 1 76 ? -14.484 16.347 -7.684 1.00 63.00 76 ILE A C 1
ATOM 617 O O . ILE A 1 76 ? -15.338 16.965 -7.062 1.00 63.00 76 ILE A O 1
ATOM 621 N N . LEU A 1 77 ? -14.608 16.060 -8.984 1.00 64.94 77 LEU A N 1
ATOM 622 C CA . LEU A 1 77 ? -15.760 16.480 -9.796 1.00 64.94 77 LEU A CA 1
ATOM 623 C C . LEU A 1 77 ? -17.083 15.907 -9.281 1.00 64.94 77 LEU A C 1
ATOM 625 O O . LEU A 1 77 ? -18.121 16.556 -9.361 1.00 64.94 77 LEU A O 1
ATOM 629 N N . LYS A 1 78 ? -17.052 14.687 -8.741 1.00 66.56 78 LYS A N 1
ATOM 630 C CA . LYS A 1 78 ? -18.225 14.051 -8.137 1.00 66.56 78 LYS A CA 1
ATOM 631 C C . LYS A 1 78 ? -18.636 14.708 -6.814 1.00 66.56 78 LYS A C 1
ATOM 633 O O . LYS A 1 78 ? -19.791 14.582 -6.413 1.00 66.56 78 LYS A O 1
ATOM 638 N N . ASN A 1 79 ? -17.711 15.368 -6.118 1.00 59.09 79 ASN A N 1
ATOM 639 C CA . ASN A 1 79 ? -17.976 15.977 -4.824 1.00 59.09 79 ASN A CA 1
ATOM 640 C C . ASN A 1 79 ? -18.428 17.432 -5.010 1.00 59.09 79 ASN A C 1
ATOM 642 O O . ASN A 1 79 ? -17.652 18.288 -5.420 1.00 59.09 79 ASN A O 1
ATOM 646 N N . THR A 1 80 ? -19.669 17.745 -4.642 1.00 53.44 80 THR A N 1
ATOM 647 C CA . THR A 1 80 ? -20.294 19.075 -4.810 1.00 53.44 80 THR A CA 1
ATOM 648 C C . THR A 1 80 ? -19.693 20.178 -3.924 1.00 53.44 80 THR A C 1
ATOM 650 O O . THR A 1 80 ? -20.235 21.273 -3.847 1.00 53.44 80 THR A O 1
ATOM 653 N N . MET A 1 81 ? -18.599 19.899 -3.210 1.00 50.19 81 MET A N 1
ATOM 654 C CA . MET A 1 81 ? -17.975 20.810 -2.242 1.00 50.19 81 MET A CA 1
ATOM 655 C C . MET A 1 81 ? -17.173 21.947 -2.896 1.00 50.19 81 MET A C 1
ATOM 657 O O . MET A 1 81 ? -16.813 22.899 -2.208 1.00 50.19 81 MET A O 1
ATOM 661 N N . PHE A 1 82 ? -16.889 21.876 -4.200 1.00 54.56 82 PHE A N 1
ATOM 662 C CA . PHE A 1 82 ? -16.164 22.920 -4.924 1.00 54.56 82 PHE A CA 1
ATOM 663 C C . PHE A 1 82 ? -17.077 23.585 -5.960 1.00 54.56 82 PHE A C 1
ATOM 665 O O . PHE A 1 82 ? -17.273 23.074 -7.057 1.00 54.56 82 PHE A O 1
ATOM 672 N N . ASN A 1 83 ? -17.631 24.745 -5.603 1.00 55.12 83 ASN A N 1
ATOM 673 C CA . ASN A 1 83 ? -18.583 25.495 -6.434 1.00 55.12 83 ASN A CA 1
ATOM 674 C C . ASN A 1 83 ? -17.946 26.241 -7.630 1.00 55.12 83 ASN A C 1
ATOM 676 O O . ASN A 1 83 ? -18.673 26.820 -8.433 1.00 55.12 83 ASN A O 1
ATOM 680 N N . SER A 1 84 ? -16.612 26.270 -7.764 1.00 58.62 84 SER A N 1
ATOM 681 C CA . SER A 1 84 ? -15.903 27.073 -8.774 1.00 58.62 84 SER A CA 1
ATOM 682 C C . SER A 1 84 ? -14.727 26.324 -9.410 1.00 58.62 84 SER A C 1
ATOM 684 O O . SER A 1 84 ? -13.867 25.780 -8.717 1.00 58.62 84 SER A O 1
ATOM 686 N N . ASN A 1 85 ? -14.636 26.366 -10.745 1.00 58.56 85 ASN A N 1
ATOM 687 C CA . ASN A 1 85 ? -13.606 25.679 -11.542 1.00 58.56 85 ASN A CA 1
ATOM 688 C C . ASN A 1 85 ? -12.164 26.116 -11.226 1.00 58.56 85 ASN A C 1
ATOM 690 O O . ASN A 1 85 ? -11.238 25.319 -11.369 1.00 58.56 85 ASN A O 1
ATOM 694 N N . LYS A 1 86 ? -11.952 27.366 -10.793 1.00 58.62 86 LYS A N 1
ATOM 695 C CA . LYS A 1 86 ? -10.610 27.860 -10.427 1.00 58.62 86 LYS A CA 1
ATOM 696 C C . LYS A 1 86 ? -10.166 27.311 -9.071 1.00 58.62 86 LYS A C 1
ATOM 698 O O . LYS A 1 86 ? -9.010 26.923 -8.918 1.00 58.62 86 LYS A O 1
ATOM 703 N N . ASP A 1 87 ? -11.103 27.183 -8.138 1.00 58.94 87 ASP A N 1
ATOM 704 C CA . ASP A 1 87 ? -10.846 26.630 -6.808 1.00 58.94 87 ASP A CA 1
ATOM 705 C C . ASP A 1 87 ? -10.614 25.117 -6.874 1.00 58.94 87 ASP A C 1
ATOM 707 O O . ASP A 1 87 ? -9.812 24.587 -6.111 1.00 58.94 87 ASP A O 1
ATOM 711 N N . ILE A 1 88 ? -11.226 24.421 -7.840 1.00 59.91 88 ILE A N 1
ATOM 712 C CA . ILE A 1 88 ? -10.958 23.002 -8.138 1.00 59.91 88 ILE A CA 1
ATOM 713 C C . ILE A 1 88 ? -9.499 22.790 -8.567 1.00 59.91 88 ILE A C 1
ATOM 715 O O . ILE A 1 88 ? -8.847 21.860 -8.102 1.00 59.91 88 ILE A O 1
ATOM 719 N N . LEU A 1 89 ? -8.955 23.657 -9.424 1.00 59.72 89 LEU A N 1
ATOM 720 C CA . LEU A 1 89 ? -7.602 23.492 -9.967 1.00 59.72 89 LEU A CA 1
ATOM 721 C C . LEU A 1 89 ? -6.520 23.855 -8.932 1.00 59.72 89 LEU A C 1
ATOM 723 O O . LEU A 1 89 ? -5.541 23.125 -8.771 1.00 59.72 89 LEU A O 1
ATOM 727 N N . PHE A 1 90 ? -6.724 24.930 -8.163 1.00 57.81 90 PHE A N 1
ATOM 728 C CA . PHE A 1 90 ? -5.824 25.295 -7.062 1.00 57.81 90 PHE A CA 1
ATOM 729 C C . PHE A 1 90 ? -5.937 24.353 -5.854 1.00 57.81 90 PHE A C 1
ATOM 731 O O . PHE A 1 90 ? -4.926 24.081 -5.206 1.00 57.81 90 PHE A O 1
ATOM 738 N N . SER A 1 91 ? -7.118 23.796 -5.567 1.00 57.28 91 SER A N 1
ATOM 739 C CA . SER A 1 91 ? -7.253 22.732 -4.561 1.00 57.28 91 SER A CA 1
ATOM 740 C C . SER A 1 91 ? -6.599 21.430 -5.025 1.00 57.28 91 SER A C 1
ATOM 742 O O . SER A 1 91 ? -5.887 20.810 -4.242 1.00 57.28 91 SER A O 1
ATOM 744 N N . PHE A 1 92 ? -6.699 21.067 -6.307 1.00 56.72 92 PHE A N 1
ATOM 745 C CA . PHE A 1 92 ? -5.997 19.904 -6.858 1.00 56.72 92 PHE A CA 1
ATOM 746 C C . PHE A 1 92 ? -4.475 19.966 -6.670 1.00 56.72 92 PHE A C 1
ATOM 748 O O . PHE A 1 92 ? -3.845 18.933 -6.481 1.00 56.72 92 PHE A O 1
ATOM 755 N N . LEU A 1 93 ? -3.875 21.160 -6.696 1.00 60.97 93 LEU A N 1
ATOM 756 C CA . LEU A 1 93 ? -2.443 21.349 -6.432 1.00 60.97 93 LEU A CA 1
ATOM 757 C C . LEU A 1 93 ? -2.122 21.519 -4.937 1.00 60.97 93 LEU A C 1
ATOM 759 O O . LEU A 1 93 ? -0.968 21.380 -4.529 1.00 60.97 93 LEU A O 1
ATOM 763 N N . ASN A 1 94 ? -3.122 21.793 -4.098 1.00 64.81 94 ASN A N 1
ATOM 764 C CA . ASN A 1 94 ? -2.937 21.957 -2.663 1.00 64.81 94 ASN A CA 1
ATOM 765 C C . ASN A 1 94 ? -2.930 20.595 -1.950 1.00 64.81 94 ASN A C 1
ATOM 767 O O . ASN A 1 94 ? -3.980 20.019 -1.642 1.00 64.81 94 ASN A O 1
ATOM 771 N N . ILE A 1 95 ? -1.723 20.131 -1.617 1.00 61.00 95 ILE A N 1
ATOM 772 C CA . ILE A 1 95 ? -1.423 18.861 -0.931 1.00 61.00 95 ILE A CA 1
ATOM 773 C C . ILE A 1 95 ? -2.316 18.633 0.298 1.00 61.00 95 ILE A C 1
ATOM 775 O O . ILE A 1 95 ? -2.781 17.514 0.525 1.00 61.00 95 ILE A O 1
ATOM 779 N N . ASN A 1 96 ? -2.617 19.681 1.069 1.00 57.88 96 ASN A N 1
ATOM 780 C CA . ASN A 1 96 ? -3.432 19.557 2.279 1.00 57.88 96 ASN A CA 1
ATOM 781 C C . ASN A 1 96 ? -4.871 19.133 1.961 1.00 57.88 96 ASN A C 1
ATOM 783 O O . ASN A 1 96 ? -5.417 18.258 2.636 1.00 57.88 96 ASN A O 1
ATOM 787 N N . SER A 1 97 ? -5.466 19.688 0.905 1.00 59.25 97 SER A N 1
ATOM 788 C CA . SER A 1 97 ? -6.835 19.358 0.502 1.00 59.25 97 SER A CA 1
ATOM 789 C C . SER A 1 97 ? -6.933 17.953 -0.102 1.00 59.25 97 SER A C 1
ATOM 791 O O . SER A 1 97 ? -7.839 17.198 0.250 1.00 59.25 97 SER A O 1
ATOM 793 N N . ILE A 1 98 ? -5.930 17.543 -0.888 1.00 62.03 98 ILE A N 1
ATOM 794 C CA . ILE A 1 98 ? -5.794 16.173 -1.403 1.00 62.03 98 ILE A CA 1
ATOM 795 C C . ILE A 1 98 ? -5.665 15.186 -0.242 1.00 62.03 98 ILE A C 1
ATOM 797 O O . ILE A 1 98 ? -6.319 14.146 -0.235 1.00 62.03 98 ILE A O 1
ATOM 801 N N . SER A 1 99 ? -4.852 15.512 0.767 1.00 59.81 99 SER A N 1
ATOM 802 C CA . SER A 1 99 ? -4.644 14.641 1.927 1.00 59.81 99 SER A CA 1
ATOM 803 C C . SER A 1 99 ? -5.931 14.431 2.736 1.00 59.81 99 SER A C 1
ATOM 805 O O . SER A 1 99 ? -6.256 13.297 3.094 1.00 59.81 99 SER A O 1
ATOM 807 N N . LEU A 1 100 ? -6.707 15.499 2.961 1.00 59.34 100 LEU A N 1
ATOM 808 C CA . LEU A 1 100 ? -8.014 15.457 3.621 1.00 59.34 100 LEU A CA 1
ATOM 809 C C . LEU A 1 100 ? -9.018 14.643 2.806 1.00 59.34 100 LEU A C 1
ATOM 811 O O . LEU A 1 100 ? -9.734 13.808 3.351 1.00 59.34 100 LEU A O 1
ATOM 815 N N . PHE A 1 101 ? -9.025 14.834 1.493 1.00 62.06 101 PHE A N 1
ATOM 816 C CA . PHE A 1 101 ? -9.933 14.154 0.585 1.00 62.06 101 PHE A CA 1
ATOM 817 C C . PHE A 1 101 ? -9.652 12.653 0.462 1.00 62.06 101 PHE A C 1
ATOM 819 O O . PHE A 1 101 ? -10.567 11.836 0.573 1.00 62.06 101 PHE A O 1
ATOM 826 N N . LEU A 1 102 ? -8.380 12.276 0.302 1.00 63.66 102 LEU A N 1
ATOM 827 C CA . LEU A 1 102 ? -7.945 10.881 0.343 1.00 63.66 102 LEU A CA 1
ATOM 828 C C . LEU A 1 102 ? -8.325 10.248 1.683 1.00 63.66 102 LEU A C 1
ATOM 830 O O . LEU A 1 102 ? -8.812 9.122 1.709 1.00 63.66 102 LEU A O 1
ATOM 834 N N . LYS A 1 103 ? -8.167 10.975 2.796 1.00 62.69 103 LYS A N 1
ATOM 835 C CA . LYS A 1 103 ? -8.569 10.490 4.122 1.00 62.69 103 LYS A CA 1
ATOM 836 C C . LYS A 1 103 ? -10.085 10.293 4.239 1.00 62.69 103 LYS A C 1
ATOM 838 O O . LYS A 1 103 ? -10.504 9.334 4.872 1.00 62.69 103 LYS A O 1
ATOM 843 N N . LEU A 1 104 ? -10.903 11.154 3.639 1.00 62.53 104 LEU A N 1
ATOM 844 C CA . LEU A 1 104 ? -12.365 11.051 3.709 1.00 62.53 104 LEU A CA 1
ATOM 845 C C . LEU A 1 104 ? -12.926 9.941 2.808 1.00 62.53 104 LEU A C 1
ATOM 847 O O . LEU A 1 104 ? -13.790 9.190 3.247 1.00 62.53 104 LEU A O 1
ATOM 851 N N . ASN A 1 105 ? -12.409 9.789 1.586 1.00 63.31 105 ASN A N 1
ATOM 852 C CA . ASN A 1 105 ? -12.962 8.848 0.603 1.00 63.31 105 ASN A CA 1
ATOM 853 C C . ASN A 1 105 ? -12.365 7.442 0.653 1.00 63.31 105 ASN A C 1
ATOM 855 O O . ASN A 1 105 ? -13.031 6.481 0.270 1.00 63.31 105 ASN A O 1
ATOM 859 N N . LEU A 1 106 ? -11.120 7.291 1.112 1.00 71.94 106 LEU A N 1
ATOM 860 C CA . LEU A 1 106 ? -10.506 5.968 1.254 1.00 71.94 106 LEU A CA 1
ATOM 861 C C . LEU A 1 106 ? -10.923 5.270 2.549 1.00 71.94 106 LEU A C 1
ATOM 863 O O . LEU A 1 106 ? -10.524 4.134 2.775 1.00 71.94 106 LEU A O 1
ATOM 867 N N . ASN A 1 107 ? -11.723 5.910 3.399 1.00 81.25 107 ASN A N 1
ATOM 868 C CA . ASN A 1 107 ? -12.239 5.302 4.615 1.00 81.25 107 ASN A CA 1
ATOM 869 C C . ASN A 1 107 ? -13.663 4.803 4.375 1.00 81.25 107 ASN A C 1
ATOM 871 O O . ASN A 1 107 ? -14.553 5.577 4.034 1.00 81.25 107 ASN A O 1
ATOM 875 N N . LYS A 1 108 ? -13.898 3.508 4.592 1.00 83.88 108 LYS A N 1
ATOM 876 C CA . LYS A 1 108 ? -15.218 2.889 4.445 1.00 83.88 108 LYS A CA 1
ATOM 877 C C . LYS A 1 108 ? -15.648 2.232 5.744 1.00 83.88 108 LYS A C 1
ATOM 879 O O . LYS A 1 108 ? -14.880 1.495 6.355 1.00 83.88 108 LYS A O 1
ATOM 884 N N . LEU A 1 109 ? -16.895 2.468 6.140 1.00 86.12 109 LEU A N 1
ATOM 885 C CA . LEU A 1 109 ? 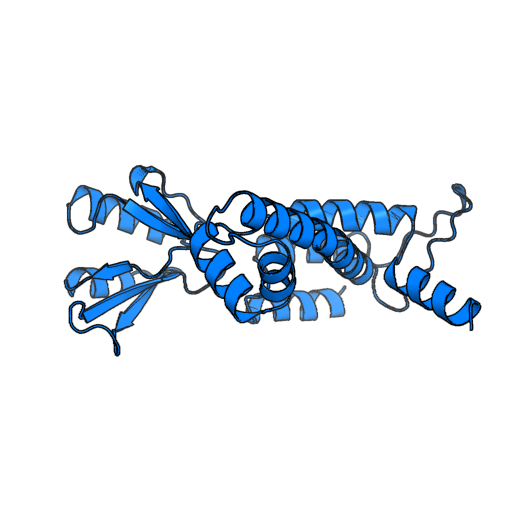-17.533 1.710 7.210 1.00 86.12 109 LEU A CA 1
ATOM 886 C C . LEU A 1 109 ? -17.989 0.362 6.652 1.00 86.12 109 LEU A C 1
ATOM 888 O O . LEU A 1 109 ? -18.753 0.304 5.687 1.00 86.12 109 LEU A O 1
ATOM 892 N N . ILE A 1 110 ? -17.495 -0.717 7.248 1.00 89.69 110 ILE A N 1
ATOM 893 C CA . ILE A 1 110 ? -17.895 -2.086 6.926 1.00 89.69 110 ILE A CA 1
ATOM 894 C C . ILE A 1 110 ? -18.405 -2.785 8.180 1.00 89.69 110 ILE A C 1
ATOM 896 O O . ILE A 1 110 ? -17.993 -2.470 9.296 1.00 89.69 110 ILE A O 1
ATOM 900 N N . LEU A 1 111 ? -19.313 -3.739 7.996 1.00 91.31 111 LEU A N 1
ATOM 901 C CA . LEU A 1 111 ? -19.822 -4.548 9.096 1.00 91.31 111 LEU A CA 1
ATOM 902 C C . LEU A 1 111 ? -18.762 -5.569 9.525 1.00 91.31 111 LEU A C 1
ATOM 904 O O . LEU A 1 111 ? -18.093 -6.164 8.681 1.00 91.31 111 LEU A O 1
ATOM 908 N N . ILE A 1 112 ? -18.642 -5.826 10.829 1.00 90.38 112 ILE A N 1
ATOM 909 C CA . ILE A 1 112 ? -17.627 -6.751 11.370 1.00 90.38 112 ILE A CA 1
ATOM 910 C C . ILE A 1 112 ? -17.835 -8.191 10.874 1.00 90.38 112 ILE A C 1
ATOM 912 O O . ILE A 1 112 ? -16.877 -8.948 10.721 1.00 90.38 112 ILE A O 1
ATOM 916 N N . LYS A 1 113 ? -19.072 -8.573 10.539 1.00 89.12 113 LYS A N 1
ATOM 917 C CA . LYS A 1 113 ? -19.355 -9.869 9.899 1.00 89.12 113 LYS A CA 1
ATOM 918 C C . LYS A 1 113 ? -18.603 -10.047 8.568 1.00 89.12 113 LYS A C 1
ATOM 920 O O . LYS A 1 113 ? -18.118 -11.141 8.289 1.00 89.12 113 LYS A O 1
ATOM 925 N N . ASP A 1 114 ? -18.436 -8.960 7.813 1.00 91.25 114 ASP A N 1
ATOM 926 C CA . ASP A 1 114 ? -17.840 -8.941 6.473 1.00 91.25 114 ASP A CA 1
ATOM 927 C C . ASP A 1 114 ? -16.330 -8.644 6.516 1.00 91.25 114 ASP A C 1
ATOM 929 O O . ASP A 1 114 ? -15.681 -8.521 5.475 1.00 91.25 114 ASP A O 1
ATOM 933 N N . LEU A 1 115 ? -15.762 -8.534 7.722 1.00 90.94 115 LEU A N 1
ATOM 934 C CA . LEU A 1 115 ? -14.340 -8.316 7.947 1.00 90.94 115 LEU A CA 1
ATOM 935 C C . LEU A 1 115 ? -13.544 -9.520 7.422 1.00 90.94 115 LEU A C 1
ATOM 937 O O . LEU A 1 115 ? -13.847 -10.675 7.756 1.00 90.94 115 LEU A O 1
ATOM 941 N N . LYS A 1 116 ? -12.520 -9.242 6.614 1.00 90.31 116 LYS A N 1
ATOM 942 C CA . LYS A 1 116 ? -11.601 -10.236 6.048 1.00 90.31 116 LYS A CA 1
ATOM 943 C C . LYS A 1 116 ? -10.173 -9.956 6.501 1.00 90.31 116 LYS A C 1
ATOM 945 O O . LYS A 1 116 ? -9.825 -8.819 6.817 1.00 90.31 116 LYS A O 1
ATOM 950 N N . GLU A 1 117 ? -9.352 -11.001 6.495 1.00 88.62 117 GLU A N 1
ATOM 951 C CA . GLU A 1 117 ? -7.910 -10.877 6.703 1.00 88.62 117 GLU A CA 1
ATOM 952 C C . GLU A 1 117 ? -7.293 -9.912 5.677 1.00 88.62 117 GLU A C 1
ATOM 954 O O . GLU A 1 117 ? -7.732 -9.843 4.527 1.00 88.62 117 GLU A O 1
ATOM 959 N N . GLY A 1 118 ? -6.303 -9.133 6.108 1.00 85.50 118 GLY A N 1
ATOM 960 C CA . GLY A 1 118 ? -5.608 -8.154 5.273 1.00 85.50 118 GLY A CA 1
ATOM 961 C C . GLY A 1 118 ? -6.284 -6.783 5.171 1.00 85.50 118 GLY A C 1
ATOM 962 O O . GLY A 1 118 ? -5.708 -5.853 4.608 1.00 85.50 118 GLY A O 1
ATOM 963 N N . MET A 1 119 ? -7.480 -6.602 5.739 1.00 88.06 119 MET A N 1
ATOM 964 C CA . MET A 1 119 ? -8.120 -5.283 5.819 1.00 88.06 119 MET A CA 1
ATOM 965 C C . MET A 1 119 ? -7.392 -4.370 6.817 1.00 88.06 119 MET A C 1
ATOM 967 O O . MET A 1 119 ? -7.045 -4.792 7.917 1.00 88.06 119 MET A O 1
ATOM 971 N N . ILE A 1 120 ? -7.171 -3.104 6.457 1.00 88.12 120 ILE A N 1
ATOM 972 C CA . ILE A 1 120 ? -6.478 -2.130 7.315 1.00 88.12 120 ILE A CA 1
ATOM 973 C C . ILE A 1 120 ? -7.510 -1.373 8.148 1.00 88.12 120 ILE A C 1
ATOM 975 O O . ILE A 1 120 ? -8.248 -0.543 7.622 1.00 88.12 120 ILE A O 1
ATOM 979 N N . ILE A 1 121 ? -7.552 -1.636 9.450 1.00 89.00 121 ILE A N 1
ATOM 980 C CA . ILE A 1 121 ? -8.467 -0.954 10.371 1.00 89.00 121 ILE A CA 1
ATOM 981 C C . ILE A 1 121 ? -7.906 0.421 10.754 1.00 89.00 121 ILE A C 1
ATOM 983 O O . ILE A 1 121 ? -6.743 0.534 11.161 1.00 89.00 121 ILE A O 1
ATOM 987 N N . ASN A 1 122 ? -8.751 1.446 10.615 1.00 88.31 122 ASN A N 1
ATOM 988 C CA . ASN A 1 122 ? -8.500 2.806 11.093 1.00 88.31 122 ASN A CA 1
ATOM 989 C C . ASN A 1 122 ? -8.645 2.902 12.618 1.00 88.31 122 ASN A C 1
ATOM 991 O O . ASN A 1 122 ? -8.877 1.907 13.294 1.00 88.31 122 ASN A O 1
ATOM 995 N N . ASP A 1 123 ? -8.512 4.106 13.166 1.00 88.31 123 ASP A N 1
ATOM 996 C CA . ASP A 1 123 ? -8.657 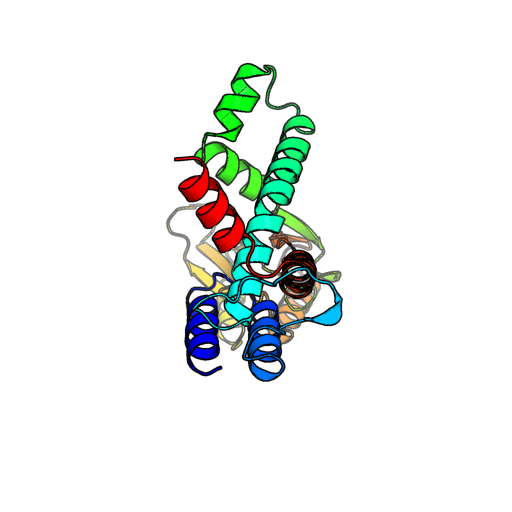4.333 14.600 1.00 88.31 123 ASP A CA 1
ATOM 997 C C . ASP A 1 123 ? -10.074 3.951 15.074 1.00 88.31 123 ASP A C 1
ATOM 999 O O . ASP A 1 123 ? -11.069 4.553 14.662 1.00 88.31 123 ASP A O 1
ATOM 1003 N N . TYR A 1 124 ? -10.161 2.940 15.942 1.00 88.31 124 TYR A N 1
ATOM 1004 C CA . TYR A 1 124 ? -11.384 2.566 16.651 1.00 88.31 124 TYR A CA 1
ATOM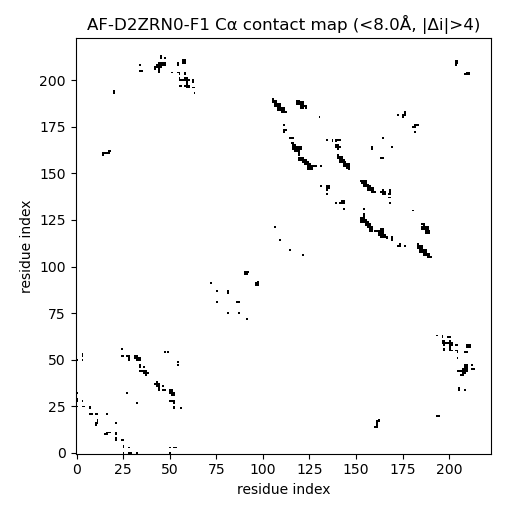 1005 C C . TYR A 1 124 ? -11.251 2.944 18.122 1.00 88.31 124 TYR A C 1
ATOM 1007 O O . TYR A 1 124 ? -10.399 2.396 18.822 1.00 88.31 124 TYR A O 1
ATOM 1015 N N . TYR A 1 125 ? -12.084 3.872 18.589 1.00 87.56 125 TYR A N 1
ATOM 1016 C CA . TYR A 1 125 ? -12.025 4.422 19.943 1.00 87.56 125 TYR A CA 1
ATOM 1017 C C . TYR A 1 125 ? -12.918 3.646 20.916 1.00 87.56 125 TYR A C 1
ATOM 1019 O O . TYR A 1 125 ? -14.034 3.254 20.572 1.00 87.56 125 TYR A O 1
ATOM 1027 N N . PHE A 1 126 ? -12.432 3.420 22.138 1.00 87.62 126 PHE A N 1
ATOM 1028 C CA . PHE A 1 126 ? -13.152 2.687 23.179 1.00 87.62 126 PHE A CA 1
ATOM 1029 C C . PHE A 1 126 ? -12.670 3.053 24.593 1.00 87.62 126 PHE A C 1
ATOM 1031 O O . PHE A 1 126 ? -11.553 3.531 24.789 1.00 87.62 126 PHE A O 1
ATOM 1038 N N . ASN A 1 127 ? -13.517 2.781 25.591 1.00 85.19 127 ASN A N 1
ATOM 1039 C CA . ASN A 1 127 ? -13.227 3.049 27.010 1.00 85.19 127 ASN A CA 1
ATOM 1040 C C . ASN A 1 127 ? -12.949 1.800 27.844 1.00 85.19 127 ASN A C 1
ATOM 1042 O O . ASN A 1 127 ? -12.360 1.891 28.915 1.00 85.19 127 ASN A O 1
ATOM 1046 N N . ASN A 1 128 ? -13.362 0.632 27.361 1.00 84.06 128 ASN A N 1
ATOM 1047 C CA . ASN A 1 128 ? -13.277 -0.600 28.129 1.00 84.06 128 ASN A CA 1
ATOM 1048 C C . ASN A 1 128 ? -11.851 -1.175 28.129 1.00 84.06 128 ASN A C 1
ATOM 1050 O O . ASN A 1 128 ? -11.362 -1.631 27.096 1.00 84.06 128 ASN A O 1
ATOM 1054 N N . GLU A 1 129 ? -11.215 -1.225 29.299 1.00 82.56 129 GLU A N 1
ATOM 1055 C CA . GLU A 1 129 ? -9.859 -1.768 29.469 1.00 82.56 129 GLU A CA 1
ATOM 1056 C C . GLU A 1 129 ? -9.751 -3.248 29.093 1.00 82.56 129 GLU A C 1
ATOM 1058 O O . GLU A 1 129 ? -8.710 -3.682 28.606 1.00 82.56 129 GLU A O 1
ATOM 1063 N N . LYS A 1 130 ? -10.841 -4.019 29.210 1.00 84.06 130 LYS A N 1
ATOM 1064 C CA . LYS A 1 130 ? -10.855 -5.433 28.803 1.00 84.06 130 LYS A CA 1
ATOM 1065 C C . LYS A 1 130 ? -10.524 -5.602 27.321 1.00 84.06 130 LYS A C 1
ATOM 1067 O O . LYS A 1 130 ? -9.847 -6.553 26.955 1.00 84.06 130 LYS A O 1
ATOM 1072 N N . ILE A 1 131 ? -10.959 -4.668 26.472 1.00 83.38 131 ILE A N 1
ATOM 1073 C CA . ILE A 1 131 ? -10.634 -4.679 25.037 1.00 83.38 131 ILE A CA 1
ATOM 1074 C C . ILE A 1 131 ? -9.134 -4.441 24.841 1.00 83.38 131 ILE A C 1
ATOM 1076 O O . ILE A 1 131 ? -8.519 -5.086 23.996 1.00 83.38 131 ILE A O 1
ATOM 1080 N N . ALA A 1 132 ? -8.544 -3.541 25.633 1.00 82.44 132 ALA A N 1
ATOM 1081 C CA . ALA A 1 132 ? -7.125 -3.230 25.539 1.00 82.44 132 ALA A CA 1
ATOM 1082 C C . ALA A 1 132 ? -6.260 -4.454 25.868 1.00 82.44 132 ALA A C 1
ATOM 1084 O O . ALA A 1 132 ? -5.347 -4.758 25.104 1.00 82.44 132 ALA A O 1
ATOM 1085 N N . VAL A 1 133 ? -6.604 -5.171 26.944 1.00 84.31 133 VAL A N 1
ATOM 1086 C CA . VAL A 1 133 ? -5.910 -6.397 27.373 1.00 84.31 133 VAL A CA 1
ATOM 1087 C C . VAL A 1 133 ? -6.053 -7.503 26.326 1.00 84.31 133 VAL A C 1
ATOM 1089 O O . VAL A 1 133 ? -5.062 -8.053 25.861 1.00 84.31 133 VAL A O 1
ATOM 1092 N N . LEU A 1 134 ? -7.279 -7.762 25.862 1.00 84.25 134 LEU A N 1
ATOM 1093 C CA . LEU A 1 134 ? -7.536 -8.820 24.880 1.00 84.25 134 LEU A CA 1
ATOM 1094 C C . LEU A 1 134 ? -6.783 -8.612 23.560 1.00 84.25 134 LEU A C 1
ATOM 1096 O O . LEU A 1 134 ? -6.348 -9.581 22.949 1.00 84.25 134 LEU A O 1
ATOM 1100 N N . ILE A 1 135 ? -6.634 -7.365 23.106 1.00 84.75 135 ILE A N 1
ATOM 1101 C CA . ILE A 1 135 ? -5.866 -7.066 21.890 1.00 84.75 135 ILE A CA 1
ATOM 1102 C C . ILE A 1 135 ? -4.360 -7.136 22.167 1.00 84.75 135 ILE A C 1
ATOM 1104 O O . ILE A 1 135 ? -3.620 -7.580 21.296 1.00 84.75 135 ILE A O 1
ATOM 1108 N N . SER A 1 136 ? -3.888 -6.716 23.348 1.00 82.19 136 SER A N 1
ATOM 1109 C CA . SER A 1 136 ? -2.460 -6.802 23.683 1.00 82.19 136 SER A CA 1
ATOM 1110 C C . SER A 1 136 ? -1.961 -8.232 23.863 1.00 82.19 136 SER A C 1
ATOM 1112 O O . SER A 1 136 ? -0.785 -8.487 23.617 1.00 82.19 136 SER A O 1
ATOM 1114 N N . ASP A 1 137 ? -2.842 -9.147 24.267 1.00 83.94 137 ASP A N 1
ATOM 1115 C CA . ASP A 1 137 ? -2.502 -10.554 24.490 1.00 83.94 137 ASP A CA 1
ATOM 1116 C C . ASP A 1 137 ? -2.318 -11.326 23.174 1.00 83.94 137 ASP A C 1
ATOM 1118 O O . ASP A 1 137 ? -1.614 -12.337 23.129 1.00 83.94 137 ASP A O 1
ATOM 1122 N N . ILE A 1 138 ? -2.918 -10.849 22.078 1.00 84.25 138 ILE A N 1
ATOM 1123 C CA . ILE A 1 138 ? -2.760 -11.459 20.758 1.00 84.25 138 ILE A CA 1
ATOM 1124 C C . ILE A 1 138 ? -1.514 -10.893 20.077 1.00 84.25 138 ILE A C 1
ATOM 1126 O O . ILE A 1 138 ? -1.354 -9.684 19.918 1.00 84.25 138 ILE A O 1
ATOM 1130 N N . ASN A 1 139 ? -0.652 -11.781 19.578 1.00 79.44 139 ASN A N 1
ATOM 1131 C CA . ASN A 1 139 ? 0.512 -11.408 18.773 1.00 79.44 139 ASN A CA 1
ATOM 1132 C C . ASN A 1 139 ? 0.115 -11.095 17.314 1.00 79.44 139 ASN A C 1
ATOM 1134 O O . ASN A 1 139 ? 0.562 -11.748 16.369 1.00 79.44 139 ASN A O 1
ATOM 1138 N N . GLY A 1 140 ? -0.789 -10.130 17.148 1.00 83.31 140 GLY A N 1
ATOM 1139 C CA . GLY A 1 140 ? -1.378 -9.723 15.876 1.00 83.31 140 GLY A CA 1
ATOM 1140 C C . GLY A 1 140 ? -0.810 -8.414 15.327 1.00 83.31 140 GLY A C 1
ATOM 1141 O O . GLY A 1 140 ? 0.144 -7.834 15.849 1.00 83.31 140 GLY A O 1
ATOM 1142 N N . ASN A 1 141 ? -1.412 -7.919 14.242 1.00 87.00 141 ASN A N 1
ATOM 1143 C CA . ASN A 1 141 ? -1.044 -6.628 13.647 1.00 87.00 141 ASN A CA 1
ATOM 1144 C C . ASN A 1 141 ? -1.878 -5.466 14.215 1.00 87.00 141 ASN A C 1
ATOM 1146 O O . ASN A 1 141 ? -1.650 -4.309 13.850 1.00 87.00 141 ASN A O 1
ATOM 1150 N N . LEU A 1 142 ? -2.849 -5.743 15.088 1.00 88.50 142 LEU A N 1
ATOM 1151 C CA . LEU A 1 142 ? -3.587 -4.723 15.825 1.00 88.50 142 LEU A CA 1
ATOM 1152 C C . LEU A 1 142 ? -2.813 -4.276 17.060 1.00 88.50 142 LEU A C 1
ATOM 1154 O O . LEU A 1 142 ? -2.306 -5.088 17.824 1.00 88.50 142 LEU A O 1
ATOM 1158 N N . LYS A 1 143 ? -2.739 -2.960 17.268 1.00 87.69 143 LYS A N 1
ATOM 1159 C CA . LYS A 1 143 ? -2.143 -2.384 18.474 1.00 87.69 143 LYS A CA 1
ATOM 1160 C C . LYS A 1 143 ? -3.048 -1.356 19.105 1.00 87.69 143 LYS A C 1
ATOM 1162 O O . LYS A 1 143 ? -3.691 -0.568 18.409 1.00 87.69 143 LYS A O 1
ATOM 1167 N N . VAL A 1 144 ? -3.037 -1.366 20.431 1.00 88.94 144 VAL A N 1
ATOM 1168 C CA . VAL A 1 144 ? -3.772 -0.435 21.277 1.00 88.94 144 VAL A CA 1
ATOM 1169 C C . VAL A 1 144 ? -2.865 0.726 21.653 1.00 88.94 144 VAL A C 1
ATOM 1171 O O . VAL A 1 144 ? -1.682 0.558 21.948 1.00 88.94 144 VAL A O 1
ATOM 1174 N N . TYR A 1 145 ? -3.443 1.914 21.656 1.00 86.56 145 TYR A N 1
ATOM 1175 C CA . TYR A 1 145 ? -2.798 3.161 22.006 1.00 86.56 145 TYR A CA 1
ATOM 1176 C C . TYR A 1 145 ? -3.684 3.912 22.998 1.00 86.56 145 TYR A C 1
ATOM 1178 O O . TYR A 1 145 ? -4.910 3.906 22.885 1.00 86.56 145 TYR A O 1
ATOM 1186 N N . LYS A 1 146 ? -3.058 4.589 23.963 1.00 84.12 146 LYS A N 1
ATOM 1187 C CA . LYS A 1 146 ? -3.757 5.550 24.821 1.00 84.12 146 LYS A CA 1
ATOM 1188 C C . LYS A 1 146 ? -3.992 6.838 24.043 1.00 84.12 146 LYS A C 1
ATOM 1190 O O . LYS A 1 146 ? -3.094 7.325 23.345 1.00 84.12 146 LYS A O 1
ATOM 1195 N N . THR A 1 147 ? -5.197 7.375 24.134 1.00 81.38 147 THR A N 1
ATOM 1196 C CA . THR A 1 147 ? -5.525 8.685 23.571 1.00 81.38 147 THR A CA 1
ATOM 1197 C C . THR A 1 147 ? -4.810 9.775 24.375 1.00 81.38 147 THR A C 1
ATOM 1199 O O . THR A 1 147 ? -4.702 9.712 25.596 1.00 81.38 147 THR A O 1
ATOM 1202 N N . LYS A 1 148 ? -4.271 10.780 23.679 1.00 72.56 148 LYS A N 1
ATOM 1203 C CA . LYS A 1 148 ? -3.761 12.018 24.302 1.00 72.56 148 LYS A CA 1
ATOM 1204 C C . LYS A 1 148 ? -4.639 13.234 23.995 1.00 72.56 148 LYS A C 1
ATOM 1206 O O . LYS A 1 148 ? -4.572 14.223 24.708 1.00 72.56 148 LYS A O 1
ATOM 1211 N N . ASN A 1 149 ? -5.454 13.144 22.939 1.00 63.84 149 ASN A N 1
ATOM 1212 C CA . ASN A 1 149 ? -6.115 14.292 22.316 1.00 63.84 149 ASN A CA 1
ATOM 1213 C C . ASN A 1 149 ? -7.655 14.202 22.298 1.00 63.84 149 ASN A C 1
ATOM 1215 O O . ASN A 1 149 ? -8.278 15.103 21.754 1.00 63.84 149 ASN A O 1
ATOM 1219 N N . ASN A 1 150 ? -8.266 13.146 22.852 1.00 66.31 150 ASN A N 1
ATOM 1220 C CA . ASN A 1 150 ? -9.726 13.005 22.931 1.00 66.31 150 ASN A CA 1
ATOM 1221 C C . ASN A 1 150 ? -10.150 12.835 24.398 1.00 66.31 150 ASN A C 1
ATOM 1223 O O . ASN A 1 150 ? -9.686 11.877 25.014 1.00 66.31 150 ASN A O 1
ATOM 1227 N N . PRO A 1 151 ? -11.013 13.712 24.945 1.00 68.06 151 PRO A N 1
ATOM 1228 C CA . PRO A 1 151 ? -11.481 13.616 26.329 1.00 68.06 151 PRO A CA 1
ATOM 1229 C C . PRO A 1 151 ? -12.516 12.499 26.544 1.00 68.06 151 PRO A C 1
ATOM 1231 O O . PRO A 1 151 ? -12.626 11.980 27.648 1.00 68.06 151 PRO A O 1
ATOM 1234 N N . ASP A 1 152 ? -13.235 12.093 25.494 1.00 76.19 152 ASP A N 1
ATOM 1235 C CA . ASP A 1 152 ? -14.355 11.144 25.611 1.00 76.19 152 ASP A CA 1
ATOM 1236 C C . ASP A 1 152 ? -13.922 9.671 25.594 1.00 76.19 152 ASP A C 1
ATOM 1238 O O . ASP A 1 152 ? -14.676 8.781 26.006 1.00 76.19 152 ASP A O 1
ATOM 1242 N N . PHE A 1 153 ? -12.711 9.403 25.091 1.00 80.62 153 PHE A N 1
ATOM 1243 C CA . PHE A 1 153 ? -12.197 8.053 24.900 1.00 80.62 153 PHE A CA 1
ATOM 1244 C C . PHE A 1 153 ? -10.818 7.876 25.517 1.00 80.62 153 PHE A C 1
ATOM 1246 O O . PHE A 1 153 ? -9.946 8.686 25.232 1.00 80.62 153 PHE A O 1
ATOM 1253 N N . ASN A 1 154 ? -10.592 6.790 26.262 1.00 82.50 154 ASN A N 1
ATOM 1254 C CA . ASN A 1 154 ? -9.309 6.483 26.917 1.00 82.50 154 ASN A CA 1
ATOM 1255 C C . ASN A 1 154 ? -8.323 5.725 26.008 1.00 82.50 154 ASN A C 1
ATOM 1257 O O . ASN A 1 154 ? -7.101 5.871 26.126 1.00 82.50 154 ASN A O 1
ATOM 1261 N N . TYR A 1 155 ? -8.842 4.897 25.099 1.00 87.25 155 TYR A N 1
ATOM 1262 C CA . TYR A 1 155 ? -8.039 4.010 24.263 1.00 87.25 155 TYR A CA 1
ATOM 1263 C C . TYR A 1 155 ? -8.532 4.010 22.817 1.00 87.25 155 TYR A C 1
ATOM 1265 O O . TYR A 1 155 ? -9.696 4.281 22.520 1.00 87.25 155 TYR A O 1
ATOM 1273 N N . TYR A 1 156 ? -7.631 3.682 21.898 1.00 89.56 156 TYR A N 1
ATOM 1274 C CA . TYR A 1 156 ? -7.989 3.337 20.531 1.00 89.56 156 TYR A CA 1
ATOM 1275 C C . TYR A 1 156 ? -7.081 2.237 19.999 1.00 89.56 156 TYR A C 1
ATOM 1277 O O . TYR A 1 156 ? -5.930 2.119 20.421 1.00 89.56 156 TYR A O 1
ATOM 1285 N N . PHE A 1 157 ? -7.578 1.430 19.066 1.00 90.62 157 PHE A N 1
ATOM 1286 C CA . PHE A 1 157 ? -6.746 0.474 18.342 1.00 90.62 157 PHE A CA 1
ATOM 1287 C C . PHE A 1 157 ? -6.723 0.783 16.848 1.00 90.62 157 PHE A C 1
ATOM 1289 O O . PHE A 1 157 ? -7.673 1.345 16.304 1.00 90.62 157 PHE A O 1
ATOM 1296 N N . LYS A 1 158 ? -5.623 0.411 16.190 1.00 90.25 158 LYS A N 1
ATOM 1297 C CA . LYS A 1 158 ? -5.457 0.494 14.732 1.00 90.25 158 LYS A CA 1
ATOM 1298 C C . LYS A 1 158 ? -4.526 -0.597 14.221 1.00 90.25 158 LYS A C 1
ATOM 1300 O O . LYS A 1 158 ? -3.748 -1.175 14.984 1.00 90.25 158 LYS A O 1
ATOM 1305 N N . SER A 1 159 ? -4.563 -0.841 12.914 1.00 88.56 159 SER A N 1
ATOM 1306 C CA . SER A 1 159 ? -3.575 -1.705 12.254 1.00 88.56 159 SER A CA 1
ATOM 1307 C C . SER A 1 159 ? -2.183 -1.060 12.258 1.00 88.56 159 SER A C 1
ATOM 1309 O O . SER A 1 159 ? -2.021 0.109 11.902 1.00 88.56 159 SER A O 1
ATOM 1311 N N . GLN A 1 160 ? -1.155 -1.819 12.642 1.00 84.75 160 GLN A N 1
ATOM 1312 C CA . GLN A 1 160 ? 0.223 -1.329 12.723 1.00 84.75 160 GLN A CA 1
ATOM 1313 C C . GLN A 1 160 ? 0.893 -1.245 11.343 1.00 84.75 160 GLN A C 1
ATOM 1315 O O . GLN A 1 160 ? 1.726 -0.359 11.120 1.00 84.75 160 GLN A O 1
ATOM 1320 N N . SER A 1 161 ? 0.584 -2.167 10.430 1.00 81.00 161 SER A N 1
ATOM 1321 C CA . SER A 1 161 ? 1.209 -2.260 9.103 1.00 81.00 161 SER A CA 1
ATOM 1322 C C . SER A 1 161 ? 0.199 -2.198 7.956 1.00 81.00 161 SER A C 1
ATOM 1324 O O . SER A 1 161 ? -0.982 -2.495 8.132 1.00 81.00 161 SER A O 1
ATOM 1326 N N . ALA A 1 162 ? 0.697 -1.871 6.757 1.00 74.25 162 ALA A N 1
ATOM 1327 C CA . ALA A 1 162 ? -0.071 -1.890 5.510 1.00 74.25 162 ALA A CA 1
ATOM 1328 C C . ALA A 1 162 ? -0.518 -3.305 5.083 1.00 74.25 162 ALA A C 1
ATOM 1330 O O . ALA A 1 162 ? -1.282 -3.440 4.136 1.00 74.25 162 ALA A O 1
ATOM 1331 N N . GLY A 1 163 ? -0.059 -4.353 5.780 1.00 73.06 163 GLY A N 1
ATOM 1332 C CA . GLY A 1 163 ? -0.541 -5.720 5.590 1.00 73.06 163 GLY A CA 1
ATOM 1333 C C . GLY A 1 163 ? -1.938 -5.976 6.164 1.00 73.06 163 GLY A C 1
ATOM 1334 O O . GLY A 1 163 ? -2.503 -7.017 5.865 1.00 73.06 163 GLY A O 1
ATOM 1335 N N . GLY A 1 164 ? -2.492 -5.048 6.957 1.00 85.12 164 GLY A N 1
ATOM 1336 C CA . GLY A 1 164 ? -3.825 -5.176 7.552 1.00 85.12 164 GLY A CA 1
ATOM 1337 C C . GLY A 1 164 ? -3.913 -6.216 8.672 1.00 85.12 164 GLY A C 1
ATOM 1338 O O . GLY A 1 164 ? -2.900 -6.710 9.162 1.00 85.12 164 GLY A O 1
ATOM 1339 N N . ILE A 1 165 ? -5.121 -6.493 9.147 1.00 89.75 165 ILE A N 1
ATOM 1340 C CA . ILE A 1 165 ? -5.360 -7.415 10.265 1.00 89.75 165 ILE A CA 1
ATOM 1341 C C . ILE A 1 165 ? -5.021 -8.862 9.906 1.00 89.75 165 ILE A C 1
ATOM 1343 O O . ILE A 1 165 ? -5.243 -9.290 8.773 1.00 89.75 165 ILE A O 1
ATOM 1347 N N . THR A 1 166 ? -4.532 -9.618 10.886 1.00 90.94 166 THR A N 1
ATOM 1348 C CA . THR A 1 166 ? -4.299 -11.064 10.751 1.00 90.94 166 THR A CA 1
ATOM 1349 C C . THR A 1 166 ? -5.601 -11.859 10.884 1.00 90.94 166 THR A C 1
ATOM 1351 O O . THR A 1 166 ? -6.625 -11.337 11.337 1.00 90.94 166 THR A O 1
ATOM 1354 N N . ALA A 1 167 ? -5.580 -13.150 10.540 1.00 90.31 167 ALA A N 1
ATOM 1355 C CA . ALA A 1 167 ? -6.710 -14.039 10.812 1.00 90.31 167 ALA A CA 1
ATOM 1356 C C . ALA A 1 167 ? -7.111 -14.058 12.302 1.00 90.31 167 ALA A C 1
ATOM 1358 O O . ALA A 1 167 ? -8.298 -14.010 12.617 1.00 90.31 167 ALA A O 1
ATOM 1359 N N . GLN A 1 168 ? -6.137 -14.070 13.220 1.00 90.25 168 GLN A N 1
ATOM 1360 C CA . GLN A 1 168 ? -6.385 -14.063 14.670 1.00 90.25 168 GLN A CA 1
ATOM 1361 C C . GLN A 1 168 ? -7.087 -12.775 15.115 1.00 90.25 168 GLN A C 1
ATOM 1363 O O . GLN A 1 168 ? -8.108 -12.833 15.801 1.00 90.25 168 GLN A O 1
ATOM 1368 N N . ASP A 1 169 ? -6.596 -11.626 14.641 1.00 91.44 169 ASP A N 1
ATOM 1369 C CA . ASP A 1 169 ? -7.208 -10.314 14.874 1.00 91.44 169 ASP A CA 1
ATOM 1370 C C . ASP A 1 169 ? -8.670 -10.283 14.392 1.00 91.44 169 ASP A C 1
ATOM 1372 O O . ASP A 1 169 ? -9.567 -9.804 15.086 1.00 91.44 169 ASP A O 1
ATOM 1376 N N . MET A 1 170 ? -8.930 -10.825 13.198 1.00 92.62 170 MET A N 1
ATOM 1377 C CA . M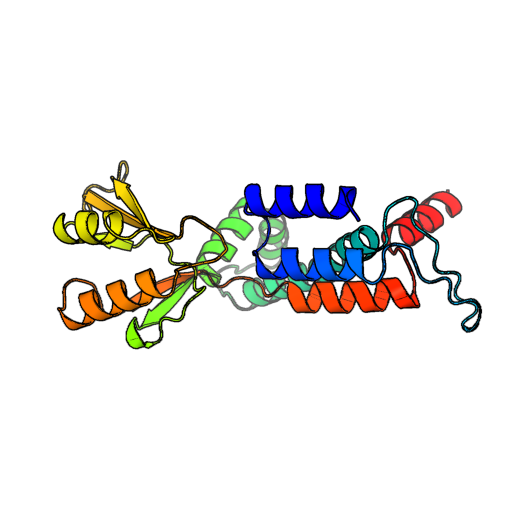ET A 1 170 ? -10.268 -10.883 12.606 1.00 92.62 170 MET A CA 1
ATOM 1378 C C . MET A 1 170 ? -11.235 -11.717 13.455 1.00 92.62 170 MET A C 1
ATOM 1380 O O . MET A 1 170 ? -12.369 -11.289 13.688 1.00 92.62 170 MET A O 1
ATOM 1384 N N . TYR A 1 171 ? -10.807 -12.899 13.913 1.00 92.38 171 TYR A N 1
ATOM 1385 C CA . TYR A 1 171 ? -11.636 -13.754 14.762 1.00 92.38 171 TYR A CA 1
ATOM 1386 C C . TYR A 1 171 ? -11.921 -13.095 16.109 1.00 92.38 171 TYR A C 1
ATOM 1388 O O . TYR A 1 171 ? -13.078 -13.090 16.531 1.00 92.38 171 TYR A O 1
ATOM 1396 N N . LEU A 1 172 ? -10.919 -12.470 16.740 1.00 92.06 172 LEU A N 1
ATOM 1397 C CA . LEU A 1 172 ? -11.110 -11.735 17.992 1.00 92.06 172 LEU A CA 1
ATOM 1398 C C . LEU A 1 172 ? -12.182 -10.653 17.836 1.00 92.06 172 LEU A C 1
ATOM 1400 O O . LEU A 1 172 ? -13.125 -10.601 18.624 1.00 92.06 172 LEU A O 1
ATOM 1404 N N . LEU A 1 173 ? -12.083 -9.826 16.794 1.00 91.56 173 LEU A N 1
ATOM 1405 C CA . LEU A 1 173 ? -13.057 -8.764 16.541 1.00 91.56 173 LEU A CA 1
ATOM 1406 C C . LEU A 1 173 ? -14.465 -9.323 16.301 1.00 91.56 173 LEU A C 1
ATOM 1408 O O . LEU A 1 173 ? -15.444 -8.778 16.808 1.00 91.56 173 LEU A O 1
ATOM 1412 N N . LYS A 1 174 ? -14.595 -10.444 15.584 1.00 92.38 174 LYS A N 1
ATOM 1413 C CA . LYS A 1 174 ? -15.898 -11.100 15.383 1.00 92.38 174 LYS A CA 1
ATOM 1414 C C . LYS A 1 174 ? -16.491 -11.622 16.692 1.00 92.38 174 LYS A C 1
ATOM 1416 O O . LYS A 1 174 ? -17.685 -11.433 16.919 1.00 92.38 174 LYS A O 1
ATOM 1421 N N . ILE A 1 175 ? -15.673 -12.211 17.566 1.00 91.75 175 ILE A N 1
ATOM 1422 C CA . ILE A 1 175 ? -16.098 -12.689 18.893 1.00 91.75 175 ILE A CA 1
ATOM 1423 C C . ILE A 1 175 ? -16.526 -11.511 19.774 1.00 91.75 175 ILE A C 1
ATOM 1425 O O . ILE A 1 175 ? -17.612 -11.541 20.352 1.00 91.75 175 ILE A O 1
ATOM 1429 N N . MET A 1 176 ? -15.727 -10.442 19.823 1.00 90.50 176 MET A N 1
ATOM 1430 C CA . MET A 1 176 ? -16.056 -9.226 20.574 1.00 90.50 176 MET A CA 1
ATOM 1431 C C . MET A 1 176 ? -17.368 -8.595 20.098 1.00 90.50 176 MET A C 1
ATOM 1433 O O . MET A 1 176 ? -18.162 -8.125 20.913 1.00 90.50 176 MET A O 1
ATOM 1437 N N . ASN A 1 177 ? -17.621 -8.603 18.787 1.00 92.94 177 ASN A N 1
ATOM 1438 C CA . ASN A 1 177 ? -18.872 -8.098 18.234 1.00 92.94 177 ASN A CA 1
ATOM 1439 C C . ASN A 1 177 ? -20.065 -8.993 18.596 1.00 92.94 177 ASN A C 1
ATOM 1441 O O . ASN A 1 177 ? -21.117 -8.495 18.986 1.00 92.94 177 ASN A O 1
ATOM 1445 N N . ALA A 1 178 ? -19.899 -10.318 18.529 1.00 91.19 178 ALA A N 1
ATOM 1446 C CA . ALA A 1 178 ? -20.935 -11.270 18.933 1.00 91.19 178 ALA A CA 1
ATOM 1447 C C . ALA A 1 178 ? -21.313 -11.114 20.418 1.00 91.19 178 ALA A C 1
ATOM 1449 O O . ALA A 1 178 ? -22.484 -11.208 20.777 1.00 91.19 178 ALA A O 1
ATOM 1450 N N . GLN A 1 179 ? -20.333 -10.795 21.267 1.00 91.06 179 GLN A N 1
ATOM 1451 C CA . GLN A 1 179 ? -20.523 -10.492 22.689 1.00 91.06 179 GLN A CA 1
ATOM 1452 C C . GLN A 1 179 ? -21.037 -9.063 22.957 1.00 91.06 179 GLN A C 1
ATOM 1454 O O . GLN A 1 179 ? -21.185 -8.682 24.115 1.00 91.06 179 GLN A O 1
ATOM 1459 N N . LYS A 1 180 ? -21.315 -8.266 21.912 1.00 87.00 180 LYS A N 1
ATOM 1460 C CA . LYS A 1 180 ? -21.738 -6.852 21.991 1.00 87.00 180 LYS A CA 1
ATOM 1461 C C . LYS A 1 180 ? -20.755 -5.940 22.742 1.00 87.00 180 LYS A C 1
ATOM 1463 O O . LYS A 1 180 ? -21.153 -4.921 23.300 1.00 87.00 180 LYS A O 1
ATOM 1468 N N . ILE A 1 181 ? -19.469 -6.295 22.756 1.00 86.38 181 ILE A N 1
ATOM 1469 C CA . ILE A 1 181 ? -18.403 -5.507 23.396 1.00 86.38 181 ILE A CA 1
ATOM 1470 C C . ILE A 1 181 ? -17.982 -4.336 22.500 1.00 86.38 181 ILE A C 1
ATOM 1472 O O . ILE A 1 181 ? -17.642 -3.260 22.992 1.00 86.38 181 ILE A O 1
ATOM 1476 N N . ILE A 1 182 ? -18.006 -4.549 21.183 1.00 88.88 182 ILE A N 1
ATOM 1477 C CA . ILE A 1 182 ? -17.710 -3.537 20.166 1.00 88.88 182 ILE A CA 1
ATOM 1478 C C . ILE A 1 182 ? -18.926 -3.311 19.268 1.00 88.88 182 ILE A C 1
ATOM 1480 O O . ILE A 1 182 ? -19.858 -4.112 19.244 1.00 88.88 182 ILE A O 1
ATOM 1484 N N . SER A 1 183 ? -18.926 -2.189 18.552 1.00 86.75 183 SER A N 1
ATOM 1485 C CA . SER A 1 183 ? -19.993 -1.837 17.620 1.00 86.75 183 SER A CA 1
ATOM 1486 C C . SER A 1 183 ? -19.985 -2.740 16.386 1.00 86.75 183 SER A C 1
ATOM 1488 O O . SER A 1 183 ? -18.946 -3.245 15.981 1.00 86.75 183 SER A O 1
ATOM 1490 N N . ASN A 1 184 ? -21.140 -2.884 15.733 1.00 90.56 184 ASN A N 1
ATOM 1491 C CA . ASN A 1 184 ? -21.306 -3.759 14.566 1.00 90.56 184 ASN A CA 1
ATOM 1492 C C . ASN A 1 184 ? -20.511 -3.334 13.320 1.00 90.56 184 ASN A C 1
ATOM 1494 O O . ASN A 1 184 ? -20.432 -4.106 12.359 1.00 90.56 184 ASN A O 1
ATOM 1498 N N . SER A 1 185 ? -19.955 -2.123 13.304 1.00 89.31 185 SER A N 1
ATOM 1499 C CA . SER A 1 185 ? -19.268 -1.545 12.152 1.00 89.31 185 SER A CA 1
ATOM 1500 C C . SER A 1 185 ? -17.910 -0.974 12.529 1.00 89.31 185 SER A C 1
ATOM 1502 O O . SER A 1 185 ? -17.783 -0.274 13.529 1.00 89.31 185 SER A O 1
ATOM 1504 N N . ILE A 1 186 ? -16.918 -1.197 11.672 1.00 90.75 186 ILE A N 1
ATOM 1505 C CA . ILE A 1 186 ? -15.563 -0.666 11.819 1.00 90.75 186 ILE A CA 1
ATOM 1506 C C . ILE A 1 186 ? -15.173 0.094 10.553 1.00 90.75 186 ILE A C 1
ATOM 1508 O O . ILE A 1 186 ? -15.542 -0.280 9.437 1.00 90.75 186 ILE A O 1
ATOM 1512 N N . SER A 1 187 ? -14.411 1.176 10.731 1.00 89.19 187 SER A N 1
ATOM 1513 C CA . SER A 1 187 ? -13.808 1.905 9.619 1.00 89.19 187 SER A CA 1
ATOM 1514 C C . SER A 1 187 ? -12.558 1.180 9.129 1.00 89.19 187 SER A C 1
ATOM 1516 O O . SER A 1 187 ? -11.609 0.959 9.886 1.00 89.19 187 SER A O 1
ATOM 1518 N N . VAL A 1 188 ? -12.551 0.839 7.846 1.00 88.31 188 VAL A N 1
ATOM 1519 C CA . VAL A 1 188 ? -11.415 0.241 7.151 1.00 88.31 188 VAL A CA 1
ATOM 1520 C C . VAL A 1 188 ? -10.914 1.192 6.080 1.00 88.31 188 VAL A C 1
ATOM 1522 O O . VAL A 1 188 ? -11.693 1.817 5.355 1.00 88.31 188 VAL A O 1
ATOM 1525 N N . LYS A 1 189 ? -9.592 1.281 5.974 1.00 84.12 189 LYS A N 1
ATOM 1526 C CA . LYS A 1 189 ? -8.907 2.003 4.915 1.00 84.12 189 LYS A CA 1
ATOM 1527 C C . LYS A 1 189 ? -8.845 1.136 3.662 1.00 84.12 189 LYS A C 1
ATOM 1529 O O . LYS A 1 189 ? -8.292 0.037 3.671 1.00 84.12 189 LYS A O 1
ATOM 1534 N N . ILE A 1 190 ? -9.395 1.651 2.575 1.00 75.19 190 ILE A N 1
ATOM 1535 C CA . ILE A 1 190 ? -9.297 1.080 1.239 1.00 75.19 190 ILE A CA 1
ATOM 1536 C C . ILE A 1 190 ? -7.896 1.392 0.709 1.00 75.19 190 ILE A C 1
ATOM 1538 O O . ILE A 1 190 ? -7.503 2.553 0.579 1.00 75.19 190 ILE A O 1
ATOM 1542 N N . GLY A 1 191 ? -7.129 0.342 0.425 1.00 66.81 191 GLY A N 1
ATOM 1543 C CA . GLY A 1 191 ? -5.864 0.454 -0.292 1.00 66.81 191 GLY A CA 1
ATOM 1544 C C . GLY A 1 191 ? -6.099 0.609 -1.793 1.00 66.81 191 GLY A C 1
ATOM 1545 O O . GLY A 1 191 ? -7.015 0.003 -2.348 1.00 66.81 191 GLY A O 1
ATOM 1546 N N . PHE A 1 192 ? -5.256 1.396 -2.457 1.00 73.06 192 PHE A N 1
ATOM 1547 C CA . PHE A 1 192 ? -5.185 1.389 -3.914 1.00 73.06 192 PHE A CA 1
ATOM 1548 C C . PHE A 1 192 ? -4.531 0.073 -4.374 1.00 73.06 192 PHE A C 1
ATOM 1550 O O . PHE A 1 192 ? -3.412 -0.208 -3.936 1.00 73.06 192 PHE A O 1
ATOM 1557 N N . PRO A 1 193 ? -5.183 -0.752 -5.217 1.00 74.75 193 PRO A N 1
ATOM 1558 C CA . PRO A 1 193 ? -4.566 -1.973 -5.717 1.00 74.75 193 PRO A CA 1
ATOM 1559 C C . PRO A 1 193 ? -3.436 -1.601 -6.682 1.00 74.75 193 PRO A C 1
ATOM 1561 O O . PRO A 1 193 ? -3.687 -1.174 -7.805 1.00 74.75 193 PRO A O 1
ATOM 1564 N N . PHE A 1 194 ? -2.186 -1.752 -6.243 1.00 80.69 194 PHE A N 1
ATOM 1565 C CA . PHE A 1 194 ? -1.013 -1.381 -7.040 1.00 80.69 194 PHE A CA 1
ATOM 1566 C C . PHE A 1 194 ? -0.587 -2.484 -8.028 1.00 80.69 194 PHE A C 1
ATOM 1568 O O . PHE A 1 194 ? 0.030 -2.200 -9.052 1.00 80.69 194 PHE A O 1
ATOM 1575 N N . ALA A 1 195 ? -0.992 -3.737 -7.792 1.00 84.81 195 ALA A N 1
ATOM 1576 C CA . ALA A 1 195 ? -0.656 -4.882 -8.643 1.00 84.81 195 ALA A CA 1
ATOM 1577 C C . ALA A 1 195 ? -1.009 -4.719 -10.145 1.00 84.81 195 ALA A C 1
ATOM 1579 O O . ALA A 1 195 ? -0.163 -5.061 -10.973 1.00 84.81 195 ALA A O 1
ATOM 1580 N N . PRO A 1 196 ? -2.174 -4.160 -10.548 1.00 87.94 196 PRO A N 1
ATOM 1581 C CA . PRO A 1 196 ? -2.465 -3.889 -11.960 1.00 87.94 196 PRO A CA 1
ATOM 1582 C C . PRO A 1 196 ? -1.474 -2.912 -12.603 1.00 87.94 196 PRO A C 1
ATOM 1584 O O . PRO A 1 196 ? -1.092 -3.096 -13.758 1.00 87.94 196 PRO A O 1
ATOM 1587 N N . ALA A 1 197 ? -1.014 -1.905 -11.853 1.00 89.31 197 ALA A N 1
ATOM 1588 C CA . ALA A 1 197 ? -0.005 -0.968 -12.336 1.00 89.31 197 ALA A CA 1
ATOM 1589 C C . ALA A 1 197 ? 1.362 -1.647 -12.486 1.00 89.31 197 ALA A C 1
ATOM 1591 O O . ALA A 1 197 ? 2.059 -1.391 -13.466 1.00 89.31 197 ALA A O 1
ATOM 1592 N N . ILE A 1 198 ? 1.728 -2.558 -11.573 1.00 89.69 198 ILE A N 1
ATOM 1593 C CA . ILE A 1 198 ? 2.946 -3.371 -11.718 1.00 89.69 198 ILE A CA 1
ATOM 1594 C C . ILE A 1 198 ? 2.866 -4.243 -12.975 1.00 89.69 198 ILE A C 1
ATOM 1596 O O . ILE A 1 198 ? 3.831 -4.306 -13.733 1.00 89.69 198 ILE A O 1
ATOM 1600 N N . PHE A 1 199 ? 1.721 -4.880 -13.230 1.00 90.94 199 PHE A N 1
ATOM 1601 C CA . PHE A 1 199 ? 1.526 -5.706 -14.421 1.00 90.94 199 PHE A CA 1
ATOM 1602 C C . PHE A 1 199 ? 1.626 -4.894 -15.721 1.00 90.94 199 PHE A C 1
ATOM 1604 O O . PHE A 1 199 ? 2.348 -5.284 -16.639 1.00 90.94 199 PHE A O 1
ATOM 1611 N N . ALA A 1 200 ? 0.972 -3.731 -15.784 1.00 90.12 200 ALA A N 1
ATOM 1612 C CA . ALA A 1 200 ? 1.106 -2.820 -16.919 1.00 90.12 200 ALA A CA 1
ATOM 1613 C C . ALA A 1 200 ? 2.559 -2.343 -17.087 1.00 90.12 200 ALA A C 1
ATOM 1615 O O . ALA A 1 200 ? 3.096 -2.366 -18.192 1.00 90.12 200 ALA A O 1
ATOM 1616 N N . GLY A 1 201 ? 3.222 -1.990 -15.981 1.00 89.69 201 GLY A N 1
ATOM 1617 C CA . GLY A 1 201 ? 4.637 -1.618 -15.954 1.00 89.69 201 GLY A CA 1
ATOM 1618 C C . GLY A 1 201 ? 5.532 -2.713 -16.514 1.00 89.69 201 GLY A C 1
ATOM 1619 O O . GLY A 1 201 ? 6.414 -2.426 -17.315 1.00 89.69 201 GLY A O 1
ATOM 1620 N N . PHE A 1 202 ? 5.262 -3.969 -16.163 1.00 89.25 202 PHE A N 1
ATOM 1621 C CA . PHE A 1 202 ? 5.976 -5.127 -16.684 1.00 89.25 202 PHE A CA 1
ATOM 1622 C C . PHE A 1 202 ? 5.801 -5.291 -18.197 1.00 89.25 202 PHE A C 1
ATOM 1624 O O . PHE A 1 202 ? 6.800 -5.424 -18.901 1.00 89.25 202 PHE A O 1
ATOM 1631 N N . LEU A 1 203 ? 4.569 -5.227 -18.714 1.00 88.56 203 LEU A N 1
ATOM 1632 C CA . LEU A 1 203 ? 4.314 -5.323 -20.157 1.00 88.56 203 LEU A CA 1
ATOM 1633 C C . LEU A 1 203 ? 5.050 -4.230 -20.936 1.00 88.56 203 LEU A C 1
ATOM 1635 O O . LEU A 1 203 ? 5.684 -4.512 -21.951 1.00 88.56 203 LEU A O 1
ATOM 1639 N N . ILE A 1 204 ? 5.021 -2.995 -20.432 1.00 85.88 204 ILE A N 1
ATOM 1640 C CA . ILE A 1 204 ? 5.755 -1.891 -21.052 1.00 85.88 204 ILE A CA 1
ATOM 1641 C C . ILE A 1 204 ? 7.264 -2.125 -20.972 1.00 85.88 204 ILE A C 1
ATOM 1643 O O . ILE A 1 204 ? 7.949 -1.926 -21.971 1.00 85.88 204 ILE A O 1
ATOM 1647 N N . SER A 1 205 ? 7.783 -2.608 -19.841 1.00 85.81 205 SER A N 1
ATOM 1648 C CA . SER A 1 205 ? 9.207 -2.940 -19.711 1.00 85.81 205 SER A CA 1
ATOM 1649 C C . SER A 1 205 ? 9.661 -3.999 -20.712 1.00 85.81 205 SER A C 1
ATOM 1651 O O . SER A 1 205 ? 10.796 -3.939 -21.173 1.00 85.81 205 SER A O 1
ATOM 1653 N N . VAL A 1 206 ? 8.803 -4.963 -21.057 1.00 81.56 206 VAL A N 1
ATOM 1654 C CA . VAL A 1 206 ? 9.122 -5.995 -22.056 1.00 81.56 206 VAL A CA 1
ATOM 1655 C C . VAL A 1 206 ? 9.066 -5.436 -23.480 1.00 81.56 206 VAL A C 1
ATOM 1657 O O . VAL A 1 206 ? 9.934 -5.758 -24.283 1.00 81.56 206 VAL A O 1
ATOM 1660 N N . ILE A 1 207 ? 8.067 -4.608 -23.802 1.00 79.81 207 ILE A N 1
ATOM 1661 C CA . ILE A 1 207 ? 7.831 -4.135 -25.178 1.00 79.81 207 ILE A CA 1
ATOM 1662 C C . ILE A 1 207 ? 8.694 -2.915 -25.519 1.00 79.81 207 ILE A C 1
ATOM 1664 O O . ILE A 1 207 ? 9.323 -2.880 -26.570 1.00 79.81 207 ILE A O 1
ATOM 1668 N N . TYR A 1 208 ? 8.709 -1.909 -24.645 1.00 75.50 208 TYR A N 1
ATOM 1669 C CA . TYR A 1 208 ? 9.345 -0.607 -24.872 1.00 75.50 208 TYR A CA 1
ATOM 1670 C C . TYR A 1 208 ? 10.640 -0.421 -24.074 1.00 75.50 208 TYR A C 1
ATOM 1672 O O . TYR A 1 208 ? 11.427 0.476 -24.378 1.00 75.50 208 TYR A O 1
ATOM 1680 N N . GLY A 1 209 ? 10.884 -1.254 -23.060 1.00 80.00 209 GLY A N 1
ATOM 1681 C CA . GLY A 1 209 ? 12.009 -1.079 -22.149 1.00 80.00 209 GLY A CA 1
ATOM 1682 C C . GLY A 1 209 ? 11.743 0.007 -21.106 1.00 80.00 209 GLY A C 1
ATOM 1683 O O . GLY A 1 209 ? 10.642 0.141 -20.570 1.00 80.00 209 GLY A O 1
ATOM 1684 N N . ASP A 1 210 ? 12.778 0.768 -20.772 1.00 81.31 210 ASP A N 1
ATOM 1685 C CA . ASP A 1 210 ? 12.726 1.792 -19.734 1.00 81.31 210 ASP A CA 1
ATOM 1686 C C . ASP A 1 210 ? 12.123 3.109 -20.239 1.00 81.31 210 ASP A C 1
ATOM 1688 O O . ASP A 1 210 ? 12.777 3.869 -20.961 1.00 81.31 210 ASP A O 1
ATOM 1692 N N . LEU A 1 211 ? 10.887 3.415 -19.823 1.00 79.69 211 LEU A N 1
ATOM 1693 C CA . LEU A 1 211 ? 10.228 4.664 -20.204 1.00 79.69 211 LEU A CA 1
ATOM 1694 C C . LEU A 1 211 ? 11.001 5.890 -19.719 1.00 79.69 211 LEU A C 1
ATOM 1696 O O . LEU A 1 211 ? 11.091 6.874 -20.449 1.00 79.69 211 LEU A O 1
ATOM 1700 N N . MET A 1 212 ? 11.561 5.855 -18.507 1.00 79.38 212 MET A N 1
ATOM 1701 C CA . MET A 1 212 ? 12.254 7.010 -17.935 1.00 79.38 212 MET A CA 1
ATOM 1702 C C . MET A 1 212 ? 13.498 7.347 -18.751 1.00 79.38 212 MET A C 1
ATOM 1704 O O . MET A 1 212 ? 13.721 8.507 -19.096 1.00 79.38 212 MET A O 1
ATOM 1708 N N . LEU A 1 213 ? 14.275 6.332 -19.124 1.00 75.75 213 LEU A N 1
ATOM 1709 C CA . LEU A 1 213 ? 15.462 6.525 -19.950 1.00 75.75 213 LEU A CA 1
ATOM 1710 C C . LEU A 1 213 ? 15.103 6.990 -21.370 1.00 75.75 213 LEU A C 1
ATOM 1712 O O . LEU A 1 213 ? 15.811 7.826 -21.932 1.00 75.75 213 LEU A O 1
ATOM 1716 N N . LEU A 1 214 ? 13.984 6.518 -21.931 1.00 75.25 214 LEU A N 1
ATOM 1717 C CA . LEU A 1 214 ? 13.456 7.019 -23.205 1.00 75.25 214 LEU A CA 1
ATOM 1718 C C . LEU A 1 214 ? 13.058 8.499 -23.125 1.00 75.25 214 LEU A C 1
ATOM 1720 O O . LEU A 1 214 ? 13.392 9.262 -24.034 1.00 75.25 214 LEU A O 1
ATOM 1724 N N . PHE A 1 215 ? 12.385 8.914 -22.048 1.00 76.12 215 PHE A N 1
ATOM 1725 C CA . PHE A 1 215 ? 12.053 10.320 -21.808 1.00 76.12 215 PHE A CA 1
ATOM 1726 C C . PHE A 1 215 ? 13.313 11.180 -21.700 1.00 76.12 215 PHE A C 1
ATOM 1728 O O . PHE A 1 215 ? 13.416 12.186 -22.398 1.00 76.12 215 PHE A O 1
ATOM 1735 N N . ILE A 1 216 ? 14.292 10.759 -20.893 1.00 75.81 216 ILE A N 1
ATOM 1736 C CA . ILE A 1 216 ? 15.566 11.471 -20.714 1.00 75.81 216 ILE A CA 1
ATOM 1737 C C . ILE A 1 216 ? 16.297 11.597 -22.051 1.00 75.81 216 ILE A C 1
ATOM 1739 O O . ILE A 1 216 ? 16.675 12.698 -22.439 1.00 75.81 216 ILE A O 1
ATOM 1743 N N . LYS A 1 217 ? 16.456 10.496 -22.794 1.00 71.19 217 LYS A N 1
ATOM 1744 C CA . LYS A 1 217 ? 17.156 10.510 -24.082 1.00 71.19 217 LYS A CA 1
ATOM 1745 C C . LYS A 1 217 ? 16.497 11.472 -25.060 1.00 71.19 217 LYS A C 1
ATOM 1747 O O . LYS A 1 217 ? 17.202 12.257 -25.672 1.00 71.19 217 LYS A O 1
ATOM 1752 N N . LYS A 1 218 ? 15.166 11.439 -25.193 1.00 72.50 218 LYS A N 1
ATOM 1753 C CA . LYS A 1 218 ? 14.445 12.361 -26.083 1.00 72.50 218 LYS A CA 1
ATOM 1754 C C . LYS A 1 218 ? 14.543 13.812 -25.625 1.00 72.50 218 LYS A C 1
ATOM 1756 O O . LYS A 1 218 ? 14.651 14.682 -26.473 1.00 72.50 218 LYS A O 1
ATOM 1761 N N . PHE A 1 219 ? 14.531 14.073 -24.321 1.00 69.50 219 PHE A N 1
ATOM 1762 C CA . PHE A 1 219 ? 14.682 15.428 -23.796 1.00 69.50 219 PHE A CA 1
ATOM 1763 C C . PHE A 1 219 ? 16.078 16.002 -24.089 1.00 69.50 219 PHE A C 1
ATOM 1765 O O . PHE A 1 219 ? 16.185 17.124 -24.566 1.00 69.50 219 PHE A O 1
ATOM 1772 N N . PHE A 1 220 ? 17.135 15.208 -23.891 1.00 61.84 220 PHE A N 1
ATOM 1773 C CA . PHE A 1 220 ? 18.520 15.615 -24.166 1.00 61.84 220 PHE A CA 1
ATOM 1774 C C . PHE A 1 220 ? 18.907 15.620 -25.651 1.00 61.84 220 PHE A C 1
ATOM 1776 O O . PHE A 1 220 ? 19.907 16.231 -25.985 1.00 61.84 220 PHE A O 1
ATOM 1783 N N . LEU A 1 221 ? 18.165 14.942 -26.533 1.00 55.44 221 LEU A N 1
ATOM 1784 C CA . LEU A 1 221 ? 18.378 15.001 -27.993 1.00 55.44 221 LEU A CA 1
ATOM 1785 C C . LEU A 1 221 ? 17.671 16.200 -28.646 1.00 55.44 221 LEU A C 1
ATOM 1787 O O . LEU A 1 221 ? 17.892 16.475 -29.820 1.00 55.44 221 LEU A O 1
ATOM 1791 N N . VAL A 1 222 ? 16.756 16.842 -27.914 1.00 48.72 222 VAL A N 1
ATOM 1792 C CA . VAL A 1 222 ? 15.999 18.022 -28.357 1.00 48.72 222 VAL A CA 1
ATOM 1793 C C . VAL A 1 222 ? 16.627 19.326 -27.830 1.00 48.72 222 VAL A C 1
ATOM 1795 O O . VAL A 1 222 ? 16.304 20.392 -28.350 1.00 48.72 222 VAL A O 1
ATOM 1798 N N . MET A 1 223 ? 17.542 19.250 -26.852 1.00 43.22 223 MET A N 1
ATOM 1799 C CA . MET A 1 223 ? 18.535 20.303 -26.569 1.00 43.22 223 MET A CA 1
ATOM 1800 C C . MET A 1 223 ? 19.783 20.102 -27.423 1.00 43.22 223 MET A C 1
ATOM 1802 O O . MET A 1 223 ? 20.377 21.132 -27.804 1.00 43.22 223 MET A O 1
#

Nearest PDB structures (foldseek):
  3wx4-assembly1_A-2  TM=4.634E-01  e=1.332E+00  Tequatrovirus T4
  1fc4-assembly1_B  TM=4.645E-01  e=3.896E+00  Escherichia coli
  6m7y-assembly2_B  TM=3.076E-01  e=1.691E+00  Lactococcus lactis subsp. lactis
  1fk9-assembly1_A  TM=2.188E-01  e=5.249E+00  Human immunodeficiency virus 1

Foldseek 3Di:
DVVLLVVLVVCQVVLVDAPVVSVVLVVCCVVQQFFDQPVPVVQGQPGDPHTLSVLLVQQLCVQVVVVVLVVLLVLLVVDPPDVDPVCSVVLSVVPVNSVVSLVVVQKDKDFLVPDDFQWWFDKDFAADVVVQVLQVVDPWQKHKDADPDDPVGGIIITGNHNSHTHPVRSVSSVVCVVVVVDDRITITGHDDPSVVSSVVSSVCCRPNNRPVVVVVVVVVVVD

Radius of gyration: 22.24 Å; Cα contacts (8 Å, |Δi|>4): 291; chains: 1; bounding box: 44×43×64 Å

InterPro domains:
  IPR052218 Archaeal Preflagellin Peptidase [PTHR36506] (2-217)